Protein AF-A0A3C1VVW6-F1 (afdb_monomer)

Structure (mmCIF, N/CA/C/O backbone):
data_AF-A0A3C1VVW6-F1
#
_entry.id   AF-A0A3C1VVW6-F1
#
loop_
_atom_site.group_PDB
_atom_site.id
_atom_site.type_symbol
_atom_site.label_atom_id
_atom_site.label_alt_id
_atom_site.label_comp_id
_atom_site.label_asym_id
_atom_site.label_entity_id
_atom_site.label_seq_id
_atom_site.pdbx_PDB_ins_code
_atom_site.Cartn_x
_atom_site.Cartn_y
_atom_site.Cartn_z
_atom_site.occupancy
_atom_site.B_iso_or_equiv
_atom_site.auth_seq_id
_atom_site.auth_comp_id
_atom_site.auth_asym_id
_atom_site.auth_atom_id
_atom_site.pdbx_PDB_model_num
ATOM 1 N N . MET A 1 1 ? -21.235 -37.713 -28.576 1.00 38.50 1 MET A N 1
ATOM 2 C CA . MET A 1 1 ? -22.452 -37.679 -27.742 1.00 38.50 1 MET A CA 1
ATOM 3 C C . MET A 1 1 ? -22.623 -36.222 -27.345 1.00 38.50 1 MET A C 1
ATOM 5 O O . MET A 1 1 ? -21.984 -35.770 -26.406 1.00 38.50 1 MET A O 1
ATOM 9 N N . GLU A 1 2 ? -23.293 -35.451 -28.202 1.00 43.53 2 GLU A N 1
ATOM 10 C CA . GLU A 1 2 ? -23.492 -34.012 -28.007 1.00 43.53 2 GLU A CA 1
ATOM 11 C C . GLU A 1 2 ? -24.399 -33.801 -26.795 1.00 43.53 2 GLU A C 1
ATOM 13 O O . GLU A 1 2 ? -25.504 -34.336 -26.730 1.00 43.53 2 GLU A O 1
ATOM 18 N N . SER A 1 3 ? -23.883 -33.067 -25.811 1.00 44.41 3 SER A N 1
ATOM 19 C CA . SER A 1 3 ? -24.642 -32.577 -24.667 1.00 44.41 3 SER A CA 1
ATOM 20 C C . SER A 1 3 ? -25.833 -31.781 -25.190 1.00 44.41 3 SER A C 1
ATOM 22 O O . SER A 1 3 ? -25.641 -30.714 -25.770 1.00 44.41 3 SER A O 1
ATOM 24 N N . SER A 1 4 ? -27.049 -32.279 -24.972 1.00 46.34 4 SER A N 1
ATOM 25 C CA . SER A 1 4 ? -28.279 -31.516 -25.165 1.00 46.34 4 SER A CA 1
ATOM 26 C C . SER A 1 4 ? -28.136 -30.169 -24.458 1.00 46.34 4 SER A C 1
ATOM 28 O O . SER A 1 4 ? -27.981 -30.131 -23.237 1.00 46.34 4 SER A O 1
ATOM 30 N N . SER A 1 5 ? -28.138 -29.071 -25.213 1.00 58.25 5 SER A N 1
ATOM 31 C CA . SER A 1 5 ? -28.232 -27.729 -24.649 1.00 58.25 5 SER A CA 1
ATOM 32 C C . SER A 1 5 ? -29.599 -27.618 -23.985 1.00 58.25 5 SER A C 1
ATOM 34 O O . SER A 1 5 ? -30.614 -27.464 -24.663 1.00 58.25 5 SER A O 1
ATOM 36 N N . GLU A 1 6 ? -29.628 -27.800 -22.669 1.00 68.44 6 GLU A N 1
ATOM 37 C CA . GLU A 1 6 ? -30.819 -27.620 -21.853 1.00 68.44 6 GLU A CA 1
ATOM 38 C C . GLU A 1 6 ? -31.367 -26.216 -22.144 1.00 68.44 6 GLU A C 1
ATOM 40 O O . GLU A 1 6 ? -30.680 -25.218 -21.920 1.00 68.44 6 GLU A O 1
ATOM 45 N N . VAL A 1 7 ? -32.552 -26.136 -22.757 1.00 60.28 7 VAL A N 1
ATOM 46 C CA . VAL A 1 7 ? -33.190 -24.856 -23.080 1.00 60.28 7 VAL A CA 1
ATOM 47 C C . VAL A 1 7 ? -33.688 -24.275 -21.765 1.00 60.28 7 VAL A C 1
ATOM 49 O O . VAL A 1 7 ? -34.751 -24.638 -21.262 1.00 60.28 7 VAL A O 1
ATOM 52 N N . LEU A 1 8 ? -32.866 -23.421 -21.166 1.00 71.94 8 LEU A N 1
ATOM 53 C CA . LEU A 1 8 ? -33.180 -22.729 -19.927 1.00 71.94 8 LEU A CA 1
ATOM 54 C C . LEU A 1 8 ? -34.126 -21.563 -20.241 1.00 71.94 8 LEU A C 1
ATOM 56 O O . LEU A 1 8 ? -33.966 -20.859 -21.234 1.00 71.94 8 LEU A O 1
ATOM 60 N N . GLY A 1 9 ? -35.141 -21.358 -19.399 1.00 79.75 9 GLY A N 1
ATOM 61 C CA . GLY A 1 9 ? -36.006 -20.183 -19.516 1.00 79.75 9 GLY A CA 1
ATOM 62 C C . GLY A 1 9 ? -35.223 -18.886 -19.254 1.00 79.75 9 GLY A C 1
ATOM 63 O O . GLY A 1 9 ? -34.203 -18.922 -18.560 1.00 79.75 9 GLY A O 1
ATOM 64 N N . PRO A 1 10 ? -35.715 -17.721 -19.715 1.00 75.19 10 PRO A N 1
ATOM 65 C CA . PRO A 1 10 ? -34.993 -16.446 -19.617 1.00 75.19 10 PRO A CA 1
ATOM 66 C C . PRO A 1 10 ? -34.626 -16.067 -18.172 1.00 75.19 10 PRO A C 1
ATOM 68 O O . PRO A 1 10 ? -33.569 -15.498 -17.921 1.00 75.19 10 PRO A O 1
ATOM 71 N N . PHE A 1 11 ? -35.449 -16.444 -17.189 1.00 72.81 11 PHE A N 1
ATOM 72 C CA . PHE A 1 11 ? -35.119 -16.264 -15.772 1.00 72.81 11 PHE A CA 1
ATOM 73 C C . PHE A 1 11 ? -33.935 -17.125 -15.324 1.00 72.81 11 PHE A C 1
ATOM 75 O O . PHE A 1 11 ? -33.067 -16.650 -14.595 1.00 72.81 11 PHE A O 1
ATOM 82 N N . THR A 1 12 ? -33.876 -18.380 -15.764 1.00 81.06 12 THR A N 1
ATOM 83 C CA . THR A 1 12 ? -32.795 -19.301 -15.407 1.00 81.06 12 THR A CA 1
ATOM 84 C C . THR A 1 12 ? -31.482 -18.900 -16.076 1.00 81.06 12 THR A C 1
ATOM 86 O O . THR A 1 12 ? -30.432 -18.998 -15.445 1.00 81.06 12 THR A O 1
ATOM 89 N N . GLU A 1 13 ? -31.528 -18.366 -17.300 1.00 78.44 13 GLU A N 1
ATOM 90 C CA . GLU A 1 13 ? -30.362 -17.757 -17.951 1.00 78.44 13 GLU A CA 1
ATOM 91 C C . GLU A 1 13 ? -29.855 -16.529 -17.193 1.00 78.44 13 GLU A C 1
ATOM 93 O O . GLU A 1 13 ? -28.656 -16.433 -16.940 1.00 78.44 13 GLU A O 1
ATOM 98 N N . ILE A 1 14 ? -30.746 -15.632 -16.754 1.00 80.25 14 ILE A N 1
ATOM 99 C CA . ILE A 1 14 ? -30.364 -14.460 -15.950 1.00 80.25 14 ILE A CA 1
ATOM 100 C C . ILE A 1 14 ? -29.730 -14.891 -14.624 1.00 80.25 14 ILE A C 1
ATOM 102 O O . ILE A 1 14 ? -28.690 -14.350 -14.249 1.00 80.25 14 ILE A O 1
ATOM 106 N N . VAL A 1 15 ? -30.305 -15.872 -13.921 1.00 84.75 15 VAL A N 1
ATOM 107 C CA . VAL A 1 15 ? -29.730 -16.391 -12.667 1.00 84.75 15 VAL A CA 1
ATOM 108 C C . VAL A 1 15 ? -28.368 -17.028 -12.920 1.00 84.75 15 VAL A C 1
ATOM 110 O O . VAL A 1 15 ? -27.434 -16.771 -12.165 1.00 84.75 15 VAL A O 1
ATOM 113 N N . ARG A 1 16 ? -28.219 -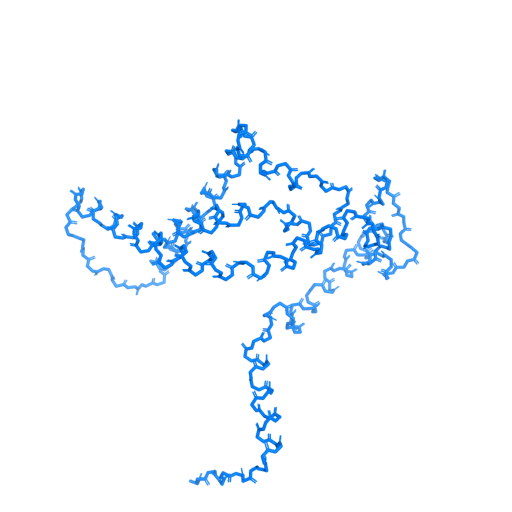17.809 -13.994 1.00 82.06 16 ARG A N 1
ATOM 114 C CA . ARG A 1 16 ? -26.947 -18.449 -14.343 1.00 82.06 16 ARG A CA 1
ATOM 115 C C . ARG A 1 16 ? -25.880 -17.425 -14.712 1.00 82.06 16 ARG A C 1
ATOM 117 O O . ARG A 1 16 ? -24.779 -17.509 -14.188 1.00 82.06 16 ARG A O 1
ATOM 124 N N . LEU A 1 17 ? -26.212 -16.440 -15.544 1.00 83.88 17 LEU A N 1
ATOM 125 C CA . LEU A 1 17 ? -25.317 -15.341 -15.901 1.00 83.88 17 LEU A CA 1
ATOM 126 C C . LEU A 1 17 ? -24.917 -14.537 -14.661 1.00 83.88 17 LEU A C 1
ATOM 128 O O . LEU A 1 17 ? -23.738 -14.261 -14.467 1.00 83.88 17 LEU A O 1
ATOM 132 N N . SER A 1 18 ? -25.880 -14.219 -13.794 1.00 79.06 18 SER A N 1
ATOM 133 C CA . SER A 1 18 ? -25.620 -13.524 -12.529 1.00 79.06 18 SER A CA 1
ATOM 134 C C . SER A 1 18 ? -24.692 -14.339 -11.632 1.00 79.06 18 SER A C 1
ATOM 136 O O . SER A 1 18 ? -23.770 -13.783 -11.047 1.00 79.06 18 SER A O 1
ATOM 138 N N . TRP A 1 19 ? -24.898 -15.657 -11.556 1.00 82.44 19 TRP A N 1
ATOM 139 C CA . TRP A 1 19 ? -24.049 -16.562 -10.788 1.00 82.44 19 TRP A CA 1
ATOM 140 C C . TRP A 1 19 ? -22.642 -16.673 -11.372 1.00 82.44 19 TRP A C 1
ATOM 142 O O . TRP A 1 19 ? -21.686 -16.632 -10.611 1.00 82.44 19 TRP A O 1
ATOM 152 N N . THR A 1 20 ? -22.492 -16.768 -12.696 1.00 81.88 20 THR A N 1
ATOM 153 C CA . THR A 1 20 ? -21.184 -16.805 -13.366 1.00 81.88 20 THR A CA 1
ATOM 154 C C . THR A 1 20 ? -20.429 -15.497 -13.164 1.00 81.88 20 THR A C 1
ATOM 156 O O . THR A 1 20 ? -19.296 -15.524 -12.700 1.00 81.88 20 THR A O 1
ATOM 159 N N . ILE A 1 21 ? -21.073 -14.350 -13.401 1.00 79.12 21 ILE A N 1
ATOM 160 C CA . ILE A 1 21 ? -20.471 -13.033 -13.155 1.00 79.12 21 ILE A CA 1
ATOM 161 C C . ILE A 1 21 ? -20.080 -12.901 -11.685 1.00 79.12 21 ILE A C 1
ATOM 163 O O . ILE A 1 21 ? -18.971 -12.466 -11.390 1.00 79.12 21 ILE A O 1
ATOM 167 N N . LEU A 1 22 ? -20.960 -13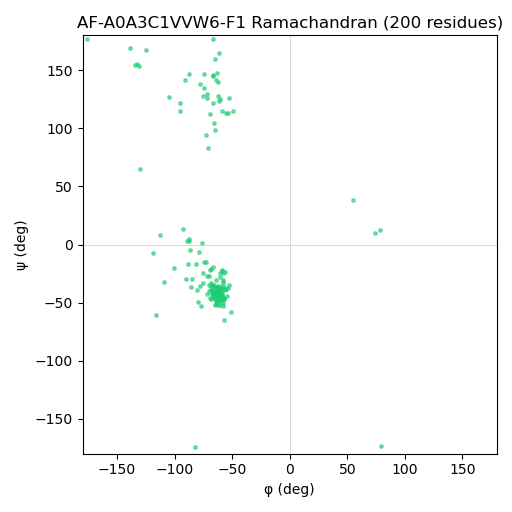.286 -10.759 1.00 76.31 22 LEU A N 1
ATOM 168 C CA . LEU A 1 22 ? -20.645 -13.244 -9.338 1.00 76.31 22 LEU A CA 1
ATOM 169 C C . LEU A 1 22 ? -19.451 -14.149 -9.028 1.00 76.31 22 LEU A C 1
ATOM 171 O O . LEU A 1 22 ? -18.491 -13.665 -8.450 1.00 76.31 22 LEU A O 1
ATOM 175 N N . ALA A 1 23 ? -19.478 -15.416 -9.445 1.00 75.94 23 ALA A N 1
ATOM 176 C CA . ALA A 1 23 ? -18.431 -16.401 -9.180 1.00 75.94 23 ALA A CA 1
ATOM 177 C C . ALA A 1 23 ? -17.064 -15.977 -9.735 1.00 75.94 23 ALA A C 1
ATOM 179 O O . ALA A 1 23 ? -16.068 -16.072 -9.018 1.00 75.94 23 ALA A O 1
ATOM 180 N N . ASP A 1 24 ? -17.027 -15.442 -10.955 1.00 78.56 24 ASP A N 1
ATOM 181 C CA . ASP A 1 24 ? -15.806 -14.949 -11.602 1.00 78.56 24 ASP A CA 1
ATOM 182 C C . ASP A 1 24 ? -15.253 -13.686 -10.922 1.00 78.56 24 ASP A C 1
ATOM 184 O O . ASP A 1 24 ? -14.067 -13.379 -11.043 1.00 78.56 24 ASP A O 1
ATOM 188 N N . ASN A 1 25 ? -16.097 -12.965 -10.176 1.00 72.94 25 ASN A N 1
ATOM 189 C CA . ASN A 1 25 ? -15.746 -11.728 -9.482 1.00 72.94 25 ASN A CA 1
ATOM 190 C C . ASN A 1 25 ? -15.770 -11.854 -7.949 1.00 72.94 25 ASN A C 1
ATOM 192 O O . ASN A 1 25 ? -15.613 -10.840 -7.263 1.00 72.94 25 ASN A O 1
ATOM 196 N N . ILE A 1 26 ? -15.935 -13.061 -7.383 1.00 69.88 26 ILE A N 1
ATOM 197 C CA . ILE A 1 26 ? -15.810 -13.256 -5.934 1.00 69.88 26 ILE A CA 1
ATOM 198 C C . ILE A 1 26 ? -14.375 -12.880 -5.541 1.00 69.88 26 ILE A C 1
ATOM 200 O O . ILE A 1 26 ? -13.417 -13.461 -6.067 1.00 69.88 26 ILE A O 1
ATOM 204 N N . PRO A 1 27 ? -14.199 -11.932 -4.601 1.00 66.00 27 PRO A N 1
ATOM 205 C CA . PRO A 1 27 ? -12.886 -11.582 -4.091 1.00 66.00 27 PRO A CA 1
ATOM 206 C C . PRO A 1 27 ? -12.156 -12.837 -3.610 1.00 66.00 27 PRO A C 1
ATOM 208 O O . PRO A 1 27 ? -12.681 -13.636 -2.831 1.00 66.00 27 PRO A O 1
ATOM 211 N N . THR A 1 28 ? -10.942 -13.050 -4.119 1.00 68.19 28 THR A N 1
ATOM 212 C CA . THR A 1 28 ? -10.215 -14.309 -3.905 1.00 68.19 28 THR A CA 1
ATOM 213 C C . THR A 1 28 ? -9.968 -14.634 -2.428 1.00 68.19 28 THR A C 1
ATOM 215 O O . THR A 1 28 ? -9.715 -15.787 -2.089 1.00 68.19 28 THR A O 1
ATOM 218 N N . ASP A 1 29 ? -9.977 -13.620 -1.572 1.00 65.81 29 ASP A N 1
ATOM 219 C CA . ASP A 1 29 ? -9.845 -13.605 -0.116 1.00 65.81 29 ASP A CA 1
ATOM 220 C C . ASP A 1 29 ? -11.017 -14.258 0.634 1.00 65.81 29 ASP A C 1
ATOM 222 O O . ASP A 1 29 ? -10.815 -14.710 1.756 1.00 65.81 29 ASP A O 1
ATOM 226 N N . LEU A 1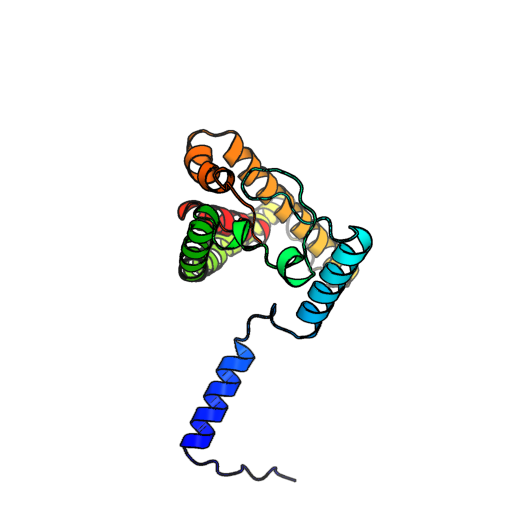 30 ? -12.188 -14.420 0.009 1.00 72.88 30 LEU A N 1
ATOM 227 C CA . LEU A 1 30 ? -13.372 -15.045 0.621 1.00 72.88 30 LEU A CA 1
ATOM 228 C C . LEU A 1 30 ? -13.495 -16.555 0.358 1.00 72.88 30 LEU A C 1
ATOM 230 O O . LEU A 1 30 ? -14.547 -17.152 0.588 1.00 72.88 30 LEU A O 1
ATOM 234 N N . ARG A 1 31 ? -12.434 -17.199 -0.134 1.00 81.94 31 ARG A N 1
ATOM 235 C CA . ARG A 1 31 ? -12.425 -18.651 -0.335 1.00 81.94 31 ARG A CA 1
ATOM 236 C C . ARG A 1 31 ? -12.302 -19.401 0.997 1.00 81.94 31 ARG A C 1
ATOM 238 O O . ARG A 1 31 ? -11.627 -18.949 1.923 1.00 81.94 31 ARG A O 1
ATOM 245 N N . TRP A 1 32 ? -12.932 -20.575 1.071 1.00 85.00 32 TRP A N 1
ATOM 246 C CA . TRP A 1 32 ? -12.982 -21.403 2.281 1.00 85.00 32 TRP A CA 1
ATOM 247 C C . TRP A 1 32 ? -11.606 -21.763 2.840 1.00 85.00 32 TRP A C 1
ATOM 249 O O . TRP A 1 32 ? -11.426 -21.737 4.050 1.00 85.00 32 TRP A O 1
ATOM 259 N N . ASP A 1 33 ? -10.626 -22.053 1.987 1.00 86.50 33 ASP A N 1
ATOM 260 C CA . ASP A 1 33 ? -9.250 -22.349 2.395 1.00 86.50 33 ASP A CA 1
ATOM 261 C C . ASP A 1 33 ? -8.637 -21.200 3.208 1.00 86.50 33 ASP A C 1
ATOM 263 O O . ASP A 1 33 ? -8.086 -21.423 4.286 1.00 86.50 33 ASP A O 1
ATOM 267 N N . ARG A 1 34 ? -8.800 -19.956 2.748 1.00 87.75 34 ARG A N 1
ATOM 268 C CA . ARG A 1 34 ? -8.273 -18.767 3.433 1.00 87.75 34 ARG A CA 1
ATOM 269 C C . ARG A 1 34 ? -9.015 -18.499 4.731 1.00 87.75 34 ARG A C 1
ATOM 271 O O . ARG A 1 34 ? -8.374 -18.309 5.759 1.00 87.75 34 ARG A O 1
ATOM 278 N N . LEU A 1 35 ? -10.347 -18.559 4.702 1.00 88.44 35 LEU A N 1
ATOM 279 C CA . LEU A 1 35 ? -11.181 -18.366 5.891 1.00 88.44 35 LEU A CA 1
ATOM 280 C C . LEU A 1 35 ? -10.856 -19.390 6.985 1.00 88.44 35 LEU A C 1
ATOM 282 O O . LEU A 1 35 ? -10.726 -19.021 8.150 1.00 88.44 35 LEU A O 1
ATOM 286 N N . LEU A 1 36 ? -10.675 -20.661 6.614 1.00 92.06 36 LEU A N 1
ATOM 287 C CA . LEU A 1 36 ? -10.327 -21.728 7.549 1.00 92.06 36 LEU A CA 1
ATOM 288 C C . LEU A 1 36 ? -8.924 -21.541 8.131 1.00 92.06 36 LEU A C 1
ATOM 290 O O . LEU A 1 36 ? -8.754 -21.713 9.335 1.00 92.06 36 LEU A O 1
ATOM 294 N N . ILE A 1 37 ? -7.936 -21.141 7.322 1.00 92.44 37 ILE A N 1
ATOM 295 C CA . ILE A 1 37 ? -6.580 -20.849 7.814 1.00 92.44 37 ILE A CA 1
ATOM 296 C C . ILE A 1 37 ? -6.600 -19.648 8.765 1.00 92.44 37 ILE A C 1
ATOM 298 O O . ILE A 1 37 ? -6.026 -19.721 9.850 1.00 92.44 37 ILE A O 1
ATOM 302 N N . THR A 1 38 ? -7.280 -18.556 8.410 1.00 90.50 38 THR A N 1
ATOM 303 C CA . THR A 1 38 ? -7.371 -17.368 9.271 1.00 90.50 38 THR A CA 1
ATOM 304 C C . THR A 1 38 ? -8.100 -17.677 10.576 1.00 90.50 38 THR A C 1
ATOM 306 O O . THR A 1 38 ? -7.623 -17.285 11.640 1.00 90.50 38 THR A O 1
ATOM 309 N N . LEU A 1 39 ? -9.205 -18.428 10.525 1.00 92.12 39 LEU A N 1
ATOM 310 C CA . LEU A 1 39 ? -9.922 -18.865 11.722 1.00 92.12 39 LEU A CA 1
ATOM 311 C C . LEU A 1 39 ? -9.053 -19.781 12.587 1.00 92.12 39 LEU A C 1
ATOM 313 O O . LEU A 1 39 ? -8.989 -19.588 13.797 1.00 92.12 39 LEU A O 1
ATOM 317 N N . PHE A 1 40 ? -8.348 -20.740 11.983 1.00 95.25 40 PHE A N 1
ATOM 318 C CA . PHE A 1 40 ? -7.423 -21.619 12.696 1.00 95.25 40 PHE A CA 1
ATOM 319 C C . PHE A 1 40 ? -6.329 -20.822 13.414 1.00 95.25 40 PHE A C 1
ATOM 321 O O . PHE A 1 40 ? -6.104 -21.034 14.604 1.00 95.25 40 PHE A O 1
ATOM 328 N N . LEU A 1 41 ? -5.688 -19.871 12.728 1.00 94.44 41 LEU A N 1
ATOM 329 C CA . LEU A 1 41 ? -4.674 -19.001 13.326 1.00 94.44 41 LEU A CA 1
ATOM 330 C C . LEU A 1 41 ? -5.256 -18.170 14.472 1.00 94.44 41 LEU A C 1
ATOM 332 O O . LEU A 1 41 ? -4.631 -18.055 15.523 1.00 94.44 41 LEU A O 1
ATOM 336 N N . ALA A 1 42 ? -6.460 -17.628 14.302 1.00 92.81 42 ALA A N 1
ATOM 337 C CA . ALA A 1 42 ? -7.107 -16.823 15.326 1.00 92.81 42 ALA A CA 1
ATOM 338 C C . ALA A 1 42 ? -7.493 -17.652 16.566 1.00 92.81 42 ALA A C 1
ATOM 340 O O . ALA A 1 42 ? -7.274 -17.212 17.694 1.00 92.81 42 ALA A O 1
ATOM 341 N N . LEU A 1 43 ? -7.983 -18.881 16.373 1.00 95.38 43 LEU A N 1
ATOM 342 C CA . LEU A 1 43 ? -8.246 -19.840 17.450 1.00 95.38 43 LEU A CA 1
ATOM 343 C C . LEU A 1 43 ? -6.954 -20.261 18.161 1.00 95.38 43 LEU A C 1
ATOM 345 O O . LEU A 1 43 ? -6.912 -20.296 19.390 1.00 95.38 43 LEU A O 1
ATOM 349 N N . ALA A 1 44 ? -5.889 -20.545 17.407 1.00 95.62 44 ALA A N 1
ATOM 350 C CA . ALA A 1 44 ? -4.585 -20.873 17.970 1.00 95.62 44 ALA A CA 1
ATOM 351 C C . ALA A 1 44 ? -4.050 -19.713 18.819 1.00 95.62 44 ALA A C 1
ATOM 353 O O . ALA A 1 44 ? -3.618 -19.931 19.948 1.00 95.62 44 ALA A O 1
ATOM 354 N N . LEU A 1 45 ? -4.146 -18.475 18.324 1.00 94.38 45 LEU A N 1
ATOM 355 C CA . LEU A 1 45 ? -3.767 -17.279 19.073 1.00 94.38 45 LEU A CA 1
ATOM 356 C C . LEU A 1 45 ? -4.608 -17.102 20.337 1.00 94.38 45 LEU A C 1
ATOM 358 O O . LEU A 1 45 ? -4.029 -16.829 21.380 1.00 94.38 45 LEU A O 1
ATOM 362 N N . TYR A 1 46 ? -5.924 -17.315 20.278 1.00 95.00 46 TYR A N 1
ATOM 363 C CA . TYR A 1 46 ? -6.802 -17.246 21.450 1.00 95.00 46 TYR A CA 1
ATOM 364 C C . TYR A 1 46 ? -6.382 -18.238 22.545 1.00 95.00 46 TYR A C 1
ATOM 366 O O . TYR A 1 46 ? -6.274 -17.877 23.719 1.00 95.00 46 TYR A O 1
ATOM 374 N N . VAL A 1 47 ? -6.090 -19.486 22.166 1.00 95.19 47 VAL A N 1
ATOM 375 C CA . VAL A 1 47 ? -5.643 -20.526 23.107 1.00 95.19 47 VAL A CA 1
ATOM 376 C C . VAL A 1 47 ? -4.249 -20.208 23.657 1.00 95.19 47 VAL A C 1
ATOM 378 O O . VAL A 1 47 ? -4.041 -20.257 24.871 1.00 95.19 47 VAL A O 1
ATOM 381 N N . LEU A 1 48 ? -3.298 -19.843 22.792 1.00 95.56 48 LEU A N 1
ATOM 382 C CA . LEU A 1 48 ? -1.915 -19.538 23.177 1.00 95.56 48 LEU A CA 1
ATOM 383 C C . LEU A 1 48 ? -1.814 -18.270 24.034 1.00 95.56 48 LEU A C 1
ATOM 385 O O . LEU A 1 48 ? -1.013 -18.224 24.968 1.00 95.56 48 LEU A O 1
ATOM 389 N N . SER A 1 49 ? -2.645 -17.261 23.765 1.00 92.56 49 SER A N 1
ATOM 390 C CA . SER A 1 49 ? -2.724 -16.036 24.564 1.00 92.56 49 SER A CA 1
ATOM 391 C C . SER A 1 49 ? -3.536 -16.213 25.847 1.00 92.56 49 SER A C 1
ATOM 393 O O . SER A 1 49 ? -3.562 -15.303 26.678 1.00 92.56 49 SER A O 1
ATOM 395 N N . ARG A 1 50 ? -4.183 -17.374 26.036 1.00 92.06 50 ARG A N 1
ATOM 396 C CA . ARG A 1 50 ? -5.132 -17.651 27.126 1.00 92.06 50 ARG A CA 1
ATOM 397 C C . ARG A 1 50 ? -6.267 -16.623 27.176 1.00 92.06 50 ARG A C 1
ATOM 399 O O . ARG A 1 50 ? -6.663 -16.188 28.254 1.00 92.06 50 ARG A O 1
ATOM 406 N N . GLY A 1 51 ? -6.747 -16.187 26.014 1.00 88.31 51 GLY A N 1
ATOM 407 C CA . GLY A 1 51 ? -7.789 -15.168 25.882 1.00 88.31 51 GLY A CA 1
ATOM 408 C C . GLY A 1 51 ? -7.333 -13.735 26.174 1.00 88.31 51 GLY A C 1
ATOM 409 O O . GLY A 1 51 ? -8.171 -12.837 26.239 1.00 88.31 51 GLY A O 1
ATOM 410 N N . ARG A 1 52 ? -6.028 -13.476 26.327 1.00 91.06 52 ARG A N 1
ATOM 411 C CA . ARG A 1 52 ? -5.506 -12.102 26.368 1.00 91.06 52 ARG A CA 1
ATOM 412 C C . ARG A 1 52 ? -5.640 -11.486 24.984 1.00 91.06 52 ARG A C 1
ATOM 414 O O . ARG A 1 52 ? -4.990 -11.955 24.048 1.00 91.06 52 ARG A O 1
ATOM 421 N N . GLY A 1 53 ? -6.517 -10.495 24.870 1.00 85.69 53 GLY A N 1
ATOM 422 C CA . GLY A 1 53 ? -6.843 -9.826 23.616 1.00 85.69 53 GLY A CA 1
ATOM 423 C C . GLY A 1 53 ? -5.838 -8.744 23.236 1.00 85.69 53 GLY A C 1
ATOM 424 O O . GLY A 1 53 ? -4.806 -8.553 23.888 1.00 85.69 53 GLY A O 1
ATOM 425 N N . ALA A 1 54 ? -6.162 -8.023 22.1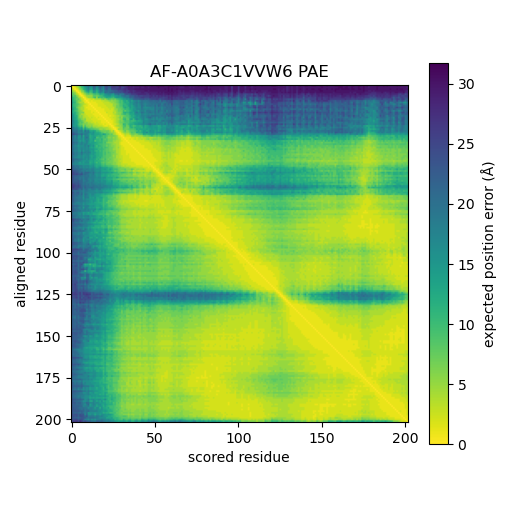63 1.00 83.38 54 ALA A N 1
ATOM 426 C CA . ALA A 1 54 ? -5.492 -6.773 21.835 1.00 83.38 54 ALA A CA 1
ATOM 427 C C . ALA A 1 54 ? -5.702 -5.731 22.951 1.00 83.38 54 ALA A C 1
ATOM 429 O O . ALA A 1 54 ? -6.553 -5.892 23.826 1.00 83.38 54 ALA A O 1
ATOM 430 N N . LYS A 1 55 ? -4.899 -4.664 22.926 1.00 88.56 55 LYS A N 1
ATOM 431 C CA . LYS A 1 55 ? -5.147 -3.505 23.787 1.00 88.56 55 LYS A CA 1
ATOM 432 C C . LYS A 1 55 ? -6.479 -2.863 23.402 1.00 88.56 55 LYS A C 1
ATOM 434 O O . LYS A 1 55 ? -6.772 -2.793 22.211 1.00 88.56 55 LYS A O 1
ATOM 439 N N . ASP A 1 56 ? -7.223 -2.399 24.397 1.00 86.69 56 ASP A N 1
ATOM 440 C CA . ASP A 1 56 ? -8.457 -1.640 24.195 1.00 86.69 56 ASP A CA 1
ATOM 441 C C . ASP A 1 56 ? -8.185 -0.269 23.547 1.00 86.69 56 ASP A C 1
ATOM 443 O O . ASP A 1 56 ? -7.033 0.121 23.309 1.00 86.69 56 ASP A O 1
ATOM 447 N N . ALA A 1 57 ? -9.254 0.476 23.264 1.00 86.50 57 ALA A N 1
ATOM 448 C CA . ALA A 1 57 ? -9.161 1.829 22.710 1.00 86.50 57 ALA A CA 1
ATOM 449 C C . ALA A 1 57 ? -8.345 2.814 23.581 1.00 86.50 57 ALA A C 1
ATOM 451 O O . ALA A 1 57 ? -7.771 3.762 23.048 1.00 86.50 57 ALA A O 1
ATOM 452 N N . ASP A 1 58 ? -8.230 2.568 24.891 1.00 86.94 58 ASP A N 1
ATOM 453 C CA . ASP A 1 58 ? -7.426 3.364 25.830 1.00 86.94 58 ASP A CA 1
ATOM 454 C C . ASP A 1 58 ? -5.965 2.868 25.935 1.00 86.94 58 ASP A C 1
ATOM 456 O O . ASP A 1 58 ? -5.165 3.385 26.725 1.00 86.94 58 ASP A O 1
ATOM 460 N N . GLY A 1 59 ? -5.587 1.850 25.156 1.00 85.56 59 GLY A N 1
ATOM 461 C CA . GLY A 1 59 ? -4.248 1.268 25.127 1.00 85.56 59 GLY A CA 1
ATOM 462 C C . GLY A 1 59 ? -3.939 0.311 26.284 1.00 85.56 59 GLY A C 1
ATOM 463 O O . GLY A 1 59 ? -2.772 -0.063 26.475 1.00 85.56 59 GLY A O 1
ATOM 464 N N . ARG A 1 60 ? -4.942 -0.106 27.059 1.00 86.56 60 ARG A N 1
ATOM 465 C CA . ARG A 1 60 ? -4.797 -1.019 28.199 1.00 86.56 60 ARG A CA 1
ATOM 466 C C . ARG A 1 60 ? -4.967 -2.461 27.739 1.00 86.56 60 ARG A C 1
ATOM 468 O O . ARG A 1 60 ? -5.773 -2.777 26.874 1.00 86.56 60 ARG A O 1
ATOM 475 N N . GLY A 1 61 ? -4.169 -3.360 28.309 1.00 85.88 61 GLY A N 1
ATOM 476 C CA . GLY A 1 61 ? -4.344 -4.792 28.069 1.00 85.88 61 GLY A CA 1
ATOM 477 C C . GLY A 1 61 ? -5.567 -5.312 28.822 1.00 85.88 61 GLY A C 1
ATOM 478 O O . GLY A 1 61 ? -5.714 -5.020 30.008 1.00 85.88 61 GLY A O 1
ATOM 479 N N . HIS A 1 62 ? -6.396 -6.112 28.155 1.00 84.12 62 HIS A N 1
ATOM 480 C CA . HIS A 1 62 ? -7.587 -6.711 28.748 1.00 84.12 62 HIS A CA 1
ATOM 481 C C . HIS A 1 62 ? -7.685 -8.217 28.442 1.00 84.12 62 HIS A C 1
ATOM 483 O O . HIS A 1 62 ? -7.092 -8.741 27.492 1.00 84.12 62 HIS A O 1
ATOM 489 N N . GLN A 1 63 ? -8.398 -8.925 29.312 1.00 89.00 63 GLN A N 1
ATOM 490 C CA . GLN A 1 63 ? -8.708 -10.342 29.191 1.00 89.00 63 GLN A CA 1
ATOM 491 C C . GLN A 1 63 ? -10.087 -10.460 28.550 1.00 89.00 63 GLN A C 1
ATOM 493 O O . GLN A 1 63 ? -11.050 -10.078 29.189 1.00 89.00 63 GLN A O 1
ATOM 498 N N . SER A 1 64 ? -10.180 -11.014 27.343 1.00 89.00 64 SER A N 1
ATOM 499 C CA . SER A 1 64 ? -11.484 -11.197 26.693 1.00 89.00 64 SER A CA 1
ATOM 500 C C . SER A 1 64 ? -12.390 -12.144 27.490 1.00 89.00 64 SER A C 1
ATOM 502 O O . SER A 1 64 ? -11.930 -13.192 27.963 1.00 89.00 64 SER A O 1
ATOM 504 N N . ASP A 1 65 ? -13.679 -11.814 27.569 1.00 88.25 65 ASP A N 1
ATOM 505 C CA . ASP A 1 65 ? -14.731 -12.627 28.188 1.00 88.25 65 ASP A CA 1
ATOM 506 C C . ASP A 1 65 ? -15.085 -13.855 27.326 1.00 88.25 65 ASP A C 1
ATOM 508 O O . ASP A 1 65 ? -15.702 -14.814 27.794 1.00 88.25 65 ASP A O 1
ATOM 512 N N . GLY A 1 66 ? -14.669 -13.870 26.054 1.00 92.81 66 GLY A N 1
ATOM 513 C CA . GLY A 1 66 ? -14.851 -15.005 25.155 1.00 92.81 66 GLY A CA 1
ATOM 514 C C . GLY A 1 66 ? -14.210 -14.824 23.781 1.00 92.81 66 GLY A C 1
ATOM 515 O O . GLY A 1 66 ? -13.675 -13.770 23.444 1.00 92.81 66 GLY A O 1
ATOM 516 N N . LEU A 1 67 ? -14.304 -15.868 22.949 1.00 91.88 67 LEU A N 1
ATOM 517 C CA . LEU A 1 67 ? -13.736 -15.868 21.595 1.00 91.88 67 LEU A CA 1
ATOM 518 C C . LEU A 1 67 ? -14.302 -14.741 20.716 1.00 91.88 67 LEU A C 1
ATOM 520 O O . LEU A 1 67 ? -13.570 -14.138 19.941 1.00 91.88 67 LEU A O 1
ATOM 524 N N . LEU A 1 68 ? -15.600 -14.450 20.830 1.00 92.50 68 LEU A N 1
ATOM 525 C CA . LEU A 1 68 ? -16.244 -13.398 20.039 1.00 92.50 68 LEU A CA 1
ATOM 526 C C . LEU A 1 68 ? -15.657 -12.018 20.336 1.00 92.50 68 LEU A C 1
ATOM 528 O O . LEU A 1 68 ? -15.350 -11.285 19.404 1.00 92.50 68 LEU A O 1
ATOM 532 N N . GLU A 1 69 ? -15.456 -11.691 21.610 1.00 91.88 69 GLU A N 1
ATOM 533 C CA . GLU A 1 69 ? -14.820 -10.436 22.007 1.00 91.88 69 GLU A CA 1
ATOM 534 C C . GLU A 1 69 ? -13.338 -10.403 21.626 1.00 91.88 69 GLU A C 1
ATOM 536 O O . GLU A 1 69 ? -12.841 -9.372 21.192 1.00 91.88 69 GLU A O 1
ATOM 541 N N . PHE A 1 70 ? -12.639 -11.538 21.712 1.00 92.38 70 PHE A N 1
ATOM 542 C CA . PHE A 1 70 ? -11.255 -11.638 21.254 1.00 92.38 70 PHE A CA 1
ATOM 543 C C . PHE A 1 70 ? -11.106 -11.345 19.752 1.00 92.38 70 PHE A C 1
ATOM 545 O O . PHE A 1 70 ? -10.170 -10.660 19.344 1.00 92.38 70 PHE A O 1
ATOM 552 N N . LEU A 1 71 ? -12.011 -11.878 18.923 1.00 91.50 71 LEU A N 1
ATOM 553 C CA . LEU A 1 71 ? -11.971 -11.713 17.467 1.00 91.50 71 LEU A CA 1
ATOM 554 C C . LEU A 1 71 ? -12.533 -10.363 17.009 1.00 91.50 71 LEU A C 1
ATOM 556 O O . LEU A 1 71 ? -12.018 -9.765 16.063 1.00 91.50 71 LEU A O 1
ATOM 560 N N . LEU A 1 72 ? -13.608 -9.904 17.651 1.00 92.81 72 LEU A N 1
ATOM 561 C CA . LEU A 1 72 ? -14.373 -8.714 17.281 1.00 92.81 72 LEU A CA 1
ATOM 562 C C . LEU A 1 72 ? -14.590 -7.796 18.501 1.00 92.81 72 LEU A C 1
ATOM 564 O O . LEU A 1 72 ? -15.734 -7.588 18.919 1.00 92.81 72 LEU A O 1
ATOM 568 N N . PRO A 1 73 ? -13.509 -7.226 19.068 1.00 92.75 73 PRO A N 1
ATOM 569 C CA . PRO A 1 73 ? -13.585 -6.300 20.197 1.00 92.75 73 PRO A CA 1
ATOM 570 C C . PRO A 1 73 ? -14.437 -5.076 19.846 1.00 92.75 73 PRO A C 1
ATOM 572 O O . PRO A 1 73 ? -14.127 -4.297 18.937 1.00 92.75 73 PRO A O 1
ATOM 575 N N . ARG A 1 74 ? -15.574 -4.932 20.534 1.00 91.38 74 ARG A N 1
ATOM 576 C CA . ARG A 1 74 ? -16.598 -3.934 20.191 1.00 91.38 74 ARG A CA 1
ATOM 577 C C . ARG A 1 74 ? -16.090 -2.504 20.348 1.00 91.38 74 ARG A C 1
ATOM 579 O O . ARG A 1 74 ? -16.466 -1.647 19.556 1.00 91.38 74 ARG A O 1
ATOM 586 N N . ASP A 1 75 ? -15.272 -2.255 21.358 1.00 91.94 75 ASP A N 1
ATOM 587 C CA . ASP A 1 75 ? -14.633 -0.970 21.637 1.00 91.94 75 ASP A CA 1
ATOM 588 C C . ASP A 1 75 ? -13.745 -0.500 20.475 1.00 91.94 75 ASP A C 1
ATOM 590 O O . ASP A 1 75 ? -13.773 0.681 20.140 1.00 91.94 75 ASP A O 1
ATOM 594 N N . ILE A 1 76 ? -13.054 -1.421 19.793 1.00 93.69 76 ILE A N 1
ATOM 595 C CA . ILE A 1 76 ? -12.237 -1.131 18.607 1.00 93.69 76 ILE A CA 1
ATOM 596 C C . ILE A 1 76 ? -13.116 -0.946 17.364 1.00 93.69 76 ILE A C 1
ATOM 598 O O . ILE A 1 76 ? -13.014 0.070 16.675 1.00 93.69 76 ILE A O 1
ATOM 602 N N . TYR A 1 77 ? -14.000 -1.901 17.057 1.00 93.94 77 TYR A N 1
ATOM 603 C CA . TYR A 1 77 ? -14.774 -1.872 15.805 1.00 93.94 77 TYR A CA 1
ATOM 604 C C . TYR A 1 77 ? -15.870 -0.796 15.783 1.00 93.94 77 TYR A C 1
ATOM 606 O O . TYR A 1 77 ? -16.219 -0.300 14.712 1.00 93.94 77 TYR A O 1
ATOM 614 N N . ALA A 1 78 ? -16.408 -0.404 16.942 1.00 94.69 78 ALA A N 1
ATOM 615 C CA . ALA A 1 78 ? -17.353 0.707 17.050 1.00 94.69 78 ALA A CA 1
ATOM 616 C C . ALA A 1 78 ? -16.661 2.075 17.202 1.00 94.69 78 ALA A C 1
ATOM 618 O O . ALA A 1 78 ? -17.345 3.104 17.204 1.00 94.69 78 ALA A O 1
ATOM 619 N N . HIS A 1 79 ? -15.327 2.108 17.318 1.00 96.00 79 HIS A N 1
ATOM 620 C CA . HIS A 1 79 ? -14.571 3.337 17.528 1.00 96.00 79 HIS A CA 1
ATOM 621 C C . HIS A 1 79 ? -14.710 4.311 16.351 1.00 96.00 79 HIS A C 1
ATOM 623 O O . HIS A 1 79 ? -14.773 3.916 15.182 1.00 96.00 79 HIS A O 1
ATOM 629 N N . ILE A 1 80 ? -14.680 5.617 16.635 1.00 95.75 80 ILE A N 1
ATOM 630 C CA . ILE A 1 80 ? -14.766 6.643 15.587 1.00 95.75 80 ILE A CA 1
ATOM 631 C C . ILE A 1 80 ? -13.604 6.548 14.590 1.00 95.75 80 ILE A C 1
ATOM 633 O O . ILE A 1 80 ? -13.821 6.690 13.388 1.00 95.75 80 ILE A O 1
ATOM 637 N N . SER A 1 81 ? -12.401 6.207 15.062 1.00 95.81 81 SER A N 1
ATOM 638 C CA . SER A 1 81 ? -11.242 5.979 14.193 1.00 95.81 81 SER A CA 1
ATOM 639 C C . SER A 1 81 ? -11.458 4.809 13.223 1.00 95.81 81 SER A C 1
ATOM 641 O O . SER A 1 81 ? -11.093 4.938 12.059 1.00 95.81 81 SER A O 1
ATOM 643 N N . ALA A 1 82 ? -12.107 3.717 13.646 1.00 95.88 82 ALA A N 1
ATOM 644 C CA . ALA A 1 82 ? -12.403 2.582 12.765 1.00 95.88 82 ALA A CA 1
ATOM 645 C C . ALA A 1 82 ? -13.439 2.943 11.683 1.00 95.88 82 ALA A C 1
ATOM 647 O O . ALA A 1 82 ? -13.348 2.485 10.545 1.00 95.88 82 ALA A O 1
ATOM 648 N N . ARG A 1 83 ? -14.395 3.831 11.992 1.00 96.12 83 ARG A N 1
ATOM 649 C CA . ARG A 1 83 ? -15.354 4.346 10.995 1.00 96.12 83 ARG A CA 1
ATOM 650 C C . ARG A 1 83 ? -14.663 5.137 9.883 1.00 96.12 83 ARG A C 1
ATOM 652 O O . ARG A 1 83 ? -15.096 5.061 8.736 1.00 96.12 83 ARG A O 1
ATOM 659 N N . VAL A 1 84 ? -13.609 5.889 10.209 1.00 96.31 84 VAL A N 1
ATOM 660 C CA . VAL A 1 84 ? -12.797 6.604 9.210 1.00 96.31 84 VAL A CA 1
ATOM 661 C C . VAL A 1 84 ? -12.102 5.612 8.279 1.00 96.31 84 VAL A C 1
ATOM 663 O O . VAL A 1 84 ? -12.155 5.799 7.065 1.00 96.31 84 VAL A O 1
ATOM 666 N N . ASP A 1 85 ? -11.532 4.533 8.824 1.00 96.62 85 ASP A N 1
ATOM 667 C CA . ASP A 1 85 ? -10.879 3.487 8.027 1.00 96.62 85 ASP A CA 1
ATOM 668 C C . ASP A 1 85 ? -11.853 2.856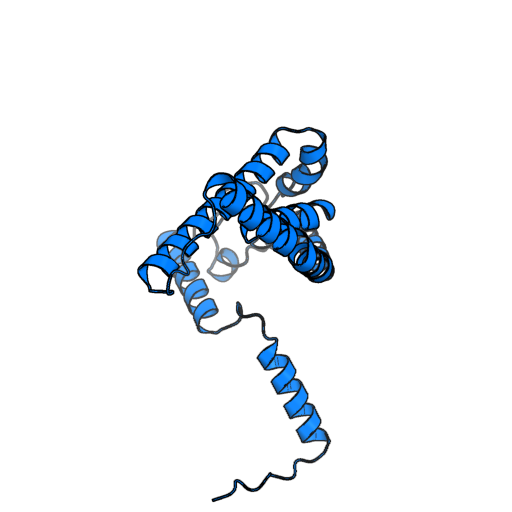 7.021 1.00 96.62 85 ASP A C 1
ATOM 670 O O . ASP A 1 85 ? -11.507 2.690 5.855 1.00 96.62 85 ASP A O 1
ATOM 674 N N . VAL A 1 86 ? -13.096 2.574 7.435 1.00 95.69 86 VAL A N 1
ATOM 675 C CA . VAL A 1 86 ? -14.139 2.037 6.542 1.00 95.69 86 VAL A CA 1
ATOM 676 C C . VAL A 1 86 ? -14.429 2.992 5.382 1.00 95.69 86 VAL A C 1
ATOM 678 O O . VAL A 1 86 ? -14.443 2.565 4.228 1.00 95.69 86 VAL A O 1
ATOM 681 N N . TRP A 1 87 ? -14.641 4.283 5.652 1.00 95.56 87 TRP A N 1
ATOM 682 C CA . TRP A 1 87 ? -14.952 5.251 4.594 1.00 95.56 87 TRP A CA 1
ATOM 683 C C . TRP A 1 87 ? -13.784 5.481 3.636 1.00 95.56 87 TRP A C 1
ATOM 685 O O . TRP A 1 87 ? -13.998 5.553 2.424 1.00 95.56 87 TRP A O 1
ATOM 695 N N . LEU A 1 88 ? -12.556 5.558 4.155 1.00 95.19 88 LEU A N 1
ATOM 696 C CA . LEU A 1 88 ? -11.359 5.670 3.322 1.00 95.19 88 LEU A CA 1
ATOM 697 C C . LEU A 1 88 ? -11.140 4.410 2.485 1.00 95.19 88 LEU A C 1
ATOM 699 O O . LEU A 1 88 ? -10.824 4.527 1.306 1.00 95.19 88 LEU A O 1
ATOM 703 N N . TRP A 1 89 ? -11.388 3.225 3.043 1.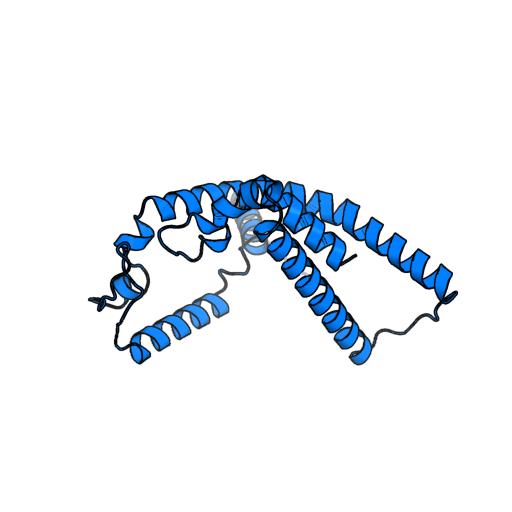00 93.88 89 TRP A N 1
ATOM 704 C CA . TRP A 1 89 ? -11.315 1.967 2.304 1.00 93.88 89 TRP A CA 1
ATOM 705 C C . TRP A 1 89 ? -12.341 1.895 1.167 1.00 93.88 89 TRP A C 1
ATOM 707 O O . TRP A 1 89 ? -11.991 1.505 0.056 1.00 93.88 89 TRP A O 1
ATOM 717 N N . VAL A 1 90 ? -13.593 2.308 1.401 1.00 93.88 90 VAL A N 1
ATOM 718 C CA . VAL A 1 90 ? -14.615 2.361 0.337 1.00 93.88 90 VAL A CA 1
ATOM 719 C C . VAL A 1 90 ? -14.177 3.317 -0.774 1.00 93.88 90 VAL A C 1
ATOM 721 O O . VAL A 1 90 ? -14.253 2.973 -1.954 1.00 93.88 90 VAL A O 1
ATOM 724 N N . LEU A 1 91 ? -13.688 4.504 -0.407 1.00 93.00 91 LEU A N 1
ATOM 725 C CA . LEU A 1 91 ? -13.200 5.491 -1.367 1.00 93.00 91 LEU A CA 1
ATOM 726 C C . LEU A 1 91 ? -12.002 4.959 -2.167 1.00 93.00 91 LEU A C 1
ATOM 728 O O . LEU A 1 91 ? -11.987 5.073 -3.393 1.00 93.00 91 LEU A O 1
ATOM 732 N N . GLU A 1 92 ? -11.028 4.344 -1.496 1.00 90.38 92 GLU A N 1
ATOM 733 C CA . GLU A 1 92 ? -9.874 3.696 -2.125 1.00 90.38 92 GLU A CA 1
ATOM 734 C C . GLU A 1 92 ? -10.324 2.614 -3.099 1.00 90.38 92 GLU A C 1
ATOM 736 O O . GLU A 1 92 ? -9.884 2.623 -4.245 1.00 90.38 92 GLU A O 1
ATOM 741 N N . ARG A 1 93 ? -11.271 1.753 -2.715 1.00 89.56 93 ARG A N 1
ATOM 742 C CA . ARG A 1 93 ? -11.749 0.668 -3.576 1.00 89.56 93 ARG A CA 1
ATOM 743 C C . ARG A 1 93 ? -12.408 1.182 -4.853 1.00 89.56 93 ARG A C 1
ATOM 745 O O . ARG A 1 93 ? -12.238 0.568 -5.905 1.00 89.56 93 ARG A O 1
ATOM 752 N N . CYS A 1 94 ? -13.119 2.305 -4.773 1.00 90.81 94 CYS A N 1
ATOM 753 C CA . CYS A 1 94 ? -13.692 2.974 -5.938 1.00 90.81 94 CYS A CA 1
ATOM 754 C C . CYS A 1 94 ? -12.615 3.612 -6.823 1.00 90.81 94 CYS A C 1
ATOM 756 O O . CYS A 1 94 ? -12.714 3.554 -8.044 1.00 90.81 94 CYS A O 1
ATOM 758 N N . LEU A 1 95 ? -11.584 4.220 -6.230 1.00 90.25 95 LEU A N 1
ATOM 759 C CA . LEU A 1 95 ? -10.567 4.977 -6.964 1.00 90.25 95 LEU A CA 1
ATOM 760 C C . LEU A 1 95 ? -9.423 4.114 -7.514 1.00 90.25 95 LEU A C 1
ATOM 762 O O . LEU A 1 95 ? -8.833 4.440 -8.545 1.00 90.25 95 LEU A O 1
ATOM 766 N N . ARG A 1 96 ? -9.104 3.005 -6.844 1.00 85.81 96 ARG A N 1
ATOM 767 C CA . ARG A 1 96 ? -7.967 2.131 -7.147 1.00 85.81 96 ARG A CA 1
ATOM 768 C C . ARG A 1 96 ? -7.945 1.646 -8.598 1.00 85.81 96 ARG A C 1
ATOM 770 O O . ARG A 1 96 ? -6.863 1.706 -9.176 1.00 85.81 96 ARG A O 1
ATOM 777 N N . PRO A 1 97 ? -9.058 1.204 -9.222 1.00 87.69 97 PRO A N 1
ATOM 778 C CA . PRO A 1 97 ? -9.037 0.776 -10.619 1.00 87.69 97 PRO A CA 1
ATOM 779 C C . PRO A 1 97 ? -8.554 1.876 -11.567 1.00 87.69 97 PRO A C 1
ATOM 781 O O . PRO A 1 97 ? -7.780 1.586 -12.471 1.00 87.69 97 PRO A O 1
ATOM 784 N N . PHE A 1 98 ? -8.930 3.137 -11.332 1.00 88.00 98 PHE A N 1
ATOM 785 C CA . PHE A 1 98 ? -8.539 4.248 -12.200 1.00 88.00 98 PHE A CA 1
ATOM 786 C C . PHE A 1 98 ? -7.031 4.480 -12.170 1.00 88.00 98 PHE A C 1
ATOM 788 O O . PHE A 1 98 ? -6.391 4.488 -13.220 1.00 88.00 98 PHE A O 1
ATOM 795 N N . TRP A 1 99 ? -6.446 4.622 -10.979 1.00 87.50 99 TRP A N 1
ATOM 796 C CA . TRP A 1 99 ? -5.009 4.872 -10.856 1.00 87.50 99 TRP A CA 1
ATOM 797 C C . TRP A 1 99 ? -4.185 3.635 -11.200 1.00 87.50 99 TRP A C 1
ATOM 799 O O . TRP A 1 99 ? -3.196 3.760 -11.912 1.00 87.50 99 TRP A O 1
ATOM 809 N N . ALA A 1 100 ? -4.594 2.444 -10.749 1.00 79.50 100 ALA A N 1
ATOM 810 C CA . ALA A 1 100 ? -3.875 1.210 -11.042 1.00 79.50 100 ALA A CA 1
ATOM 811 C C . ALA A 1 100 ? -3.860 0.931 -12.547 1.00 79.50 100 ALA A C 1
ATOM 813 O O . ALA A 1 100 ? -2.786 0.776 -13.109 1.00 79.50 100 ALA A O 1
ATOM 814 N N . VAL A 1 101 ? -5.012 0.944 -13.225 1.00 81.50 101 VAL A N 1
ATOM 815 C CA . VAL A 1 101 ? -5.053 0.697 -14.675 1.00 81.50 101 VAL A CA 1
ATOM 816 C C . VAL A 1 101 ? -4.273 1.771 -15.425 1.00 81.50 101 VAL A C 1
ATOM 818 O O . VAL A 1 101 ? -3.425 1.434 -16.243 1.00 81.50 101 VAL A O 1
ATOM 821 N N . THR A 1 102 ? -4.501 3.051 -15.121 1.00 80.69 102 THR A N 1
ATOM 822 C CA . THR A 1 102 ? -3.840 4.149 -15.844 1.00 80.69 102 THR A CA 1
ATOM 823 C C . THR A 1 102 ? -2.325 4.107 -15.669 1.00 80.69 102 THR A C 1
ATOM 825 O O . THR A 1 102 ? -1.595 4.219 -16.650 1.00 80.69 102 THR A O 1
ATOM 828 N N . LEU A 1 103 ? -1.830 3.929 -14.442 1.00 85.50 103 LEU A N 1
ATOM 829 C CA . LEU A 1 103 ? -0.395 3.991 -14.160 1.00 85.50 103 LEU A CA 1
ATOM 830 C C . LEU A 1 103 ? 0.325 2.710 -14.578 1.00 85.50 103 LEU A C 1
ATOM 832 O O . LEU A 1 103 ? 1.418 2.805 -15.122 1.00 85.50 103 LEU A O 1
ATOM 836 N N . PHE A 1 104 ? -0.288 1.530 -14.446 1.00 81.44 104 PHE A N 1
ATOM 837 C CA . PHE A 1 104 ? 0.292 0.312 -15.019 1.00 81.44 104 PHE A CA 1
ATOM 838 C C . PHE A 1 104 ? 0.291 0.333 -16.548 1.00 81.44 104 PHE A C 1
ATOM 840 O O . PHE A 1 104 ? 1.247 -0.141 -17.140 1.00 81.44 104 PHE A O 1
ATOM 847 N N . ALA A 1 105 ? -0.722 0.913 -17.198 1.00 80.81 105 ALA A N 1
ATOM 848 C CA . ALA A 1 105 ? -0.760 1.012 -18.658 1.00 80.81 105 ALA A CA 1
ATOM 849 C C . ALA A 1 105 ? 0.204 2.066 -19.232 1.00 80.81 105 ALA A C 1
ATOM 851 O O . ALA A 1 105 ? 0.453 2.064 -20.434 1.00 80.81 105 ALA A O 1
ATOM 852 N N . THR A 1 106 ? 0.725 2.975 -18.402 1.00 84.00 106 THR A N 1
ATOM 853 C CA . THR A 1 106 ? 1.592 4.078 -18.849 1.00 84.00 106 THR A CA 1
ATOM 854 C C . THR A 1 106 ? 3.000 3.983 -18.267 1.00 84.00 106 THR A C 1
ATOM 856 O O . THR A 1 106 ? 3.958 3.832 -19.019 1.00 84.00 106 THR A O 1
ATOM 859 N N . VAL A 1 107 ? 3.143 4.029 -16.941 1.00 87.44 107 VAL A N 1
ATOM 860 C CA . VAL A 1 107 ? 4.439 4.030 -16.241 1.00 87.44 107 VAL A CA 1
ATOM 861 C C . VAL A 1 107 ? 5.168 2.702 -16.413 1.00 87.44 107 VAL A C 1
ATOM 863 O O . VAL A 1 107 ? 6.371 2.722 -16.653 1.00 87.44 107 VAL A O 1
ATOM 866 N N . GLY A 1 108 ? 4.454 1.574 -16.328 1.00 86.12 108 GLY A N 1
ATOM 867 C CA . GLY A 1 108 ? 5.038 0.237 -16.488 1.00 86.12 108 GLY A CA 1
ATOM 868 C C . GLY A 1 108 ? 5.743 0.074 -17.842 1.00 86.12 108 GLY A C 1
ATOM 869 O O . GLY A 1 108 ? 6.967 0.009 -17.866 1.00 86.12 108 GLY A O 1
ATOM 870 N N . PRO A 1 109 ? 5.018 0.128 -18.978 1.00 85.44 109 PRO A N 1
ATOM 871 C CA . PRO A 1 109 ? 5.620 0.010 -20.306 1.00 85.44 109 PRO A CA 1
ATOM 872 C C . PRO A 1 109 ? 6.693 1.062 -20.599 1.00 85.44 109 PRO A C 1
ATOM 874 O O . PRO A 1 109 ? 7.670 0.772 -21.283 1.00 85.44 109 PRO A O 1
ATOM 877 N N . ALA A 1 110 ? 6.529 2.292 -20.099 1.00 84.44 110 ALA A N 1
ATOM 878 C CA . ALA A 1 110 ? 7.530 3.337 -20.293 1.00 84.44 110 ALA A CA 1
ATOM 879 C C . ALA A 1 110 ? 8.840 3.024 -19.554 1.00 84.44 110 ALA A C 1
ATOM 881 O O . ALA A 1 110 ? 9.919 3.264 -20.096 1.00 84.44 110 ALA A O 1
ATOM 882 N N . THR A 1 111 ? 8.747 2.483 -18.336 1.00 87.81 111 THR A N 1
ATOM 883 C CA . THR A 1 111 ? 9.916 2.058 -17.556 1.00 87.81 111 THR A CA 1
ATOM 884 C C . THR A 1 111 ? 10.574 0.851 -18.220 1.00 87.81 111 THR A C 1
ATOM 886 O O . THR A 1 111 ? 11.792 0.858 -18.391 1.00 87.81 111 THR A O 1
ATOM 889 N N . GLU A 1 112 ? 9.770 -0.079 -18.746 1.00 85.75 112 GLU A N 1
ATOM 890 C CA . GLU A 1 112 ? 10.260 -1.302 -19.390 1.00 85.75 112 GLU A CA 1
ATOM 891 C C . GLU A 1 112 ? 11.067 -0.952 -20.637 1.00 85.75 112 GLU A C 1
ATOM 893 O O . GLU A 1 112 ? 12.225 -1.346 -20.785 1.00 85.75 112 GLU A O 1
ATOM 898 N N . GLN A 1 113 ? 10.483 -0.130 -21.511 1.00 88.62 113 GLN A N 1
ATOM 899 C CA . GLN A 1 113 ? 11.140 0.344 -22.726 1.00 88.62 113 GLN A CA 1
ATOM 900 C C . GLN A 1 113 ? 12.409 1.134 -22.413 1.00 88.62 113 GLN A C 1
ATOM 902 O O . GLN A 1 113 ? 13.422 0.963 -23.092 1.00 88.62 113 GLN A O 1
ATOM 907 N N . PHE A 1 114 ? 12.372 1.985 -21.385 1.00 90.25 114 PHE A N 1
ATOM 908 C CA . PHE A 1 114 ? 13.544 2.731 -20.949 1.00 90.25 114 PHE A CA 1
ATOM 909 C C . PHE A 1 114 ? 14.656 1.796 -20.467 1.00 90.25 114 PHE A C 1
ATOM 911 O O . PHE A 1 114 ? 15.808 1.970 -20.864 1.00 90.25 114 PHE A O 1
ATOM 918 N N . MET A 1 115 ? 14.328 0.795 -19.649 1.00 86.69 115 MET A N 1
ATOM 919 C CA . MET A 1 115 ? 15.306 -0.136 -19.099 1.00 86.69 115 MET A CA 1
ATOM 920 C C . MET A 1 115 ? 15.908 -1.021 -20.194 1.00 86.69 115 MET A C 1
ATOM 922 O O . MET A 1 115 ? 17.127 -1.181 -20.234 1.00 86.69 115 MET A O 1
ATOM 926 N N . ILE A 1 116 ? 15.092 -1.522 -21.128 1.00 87.94 116 ILE A N 1
ATOM 927 C CA . ILE A 1 116 ? 15.565 -2.266 -22.305 1.00 87.94 116 ILE A CA 1
ATOM 928 C C . ILE A 1 116 ? 16.530 -1.401 -23.118 1.00 87.94 116 ILE A C 1
ATOM 930 O O . ILE A 1 116 ? 17.666 -1.811 -23.345 1.00 87.94 116 ILE A O 1
ATOM 934 N N . ALA A 1 117 ? 16.130 -0.179 -23.483 1.00 90.25 117 ALA A N 1
ATOM 935 C CA . ALA A 1 117 ? 16.970 0.724 -24.267 1.00 90.25 117 ALA A CA 1
ATOM 936 C C . ALA A 1 117 ? 18.275 1.094 -23.540 1.00 90.25 117 ALA A C 1
ATOM 938 O O . ALA A 1 117 ? 19.336 1.170 -24.161 1.00 90.25 117 ALA A O 1
ATOM 939 N N . ALA A 1 118 ? 18.224 1.300 -22.221 1.00 91.06 118 ALA A N 1
ATOM 940 C CA . ALA A 1 118 ? 19.403 1.578 -21.409 1.00 91.06 118 ALA A CA 1
ATOM 941 C C . ALA A 1 118 ? 20.359 0.377 -21.367 1.00 91.06 118 ALA A C 1
ATOM 943 O O . ALA A 1 118 ? 21.566 0.547 -21.530 1.00 91.06 118 ALA A O 1
ATOM 944 N N . MET A 1 119 ? 19.837 -0.837 -21.181 1.00 89.19 119 MET A N 1
ATOM 945 C CA . MET A 1 119 ? 20.646 -2.057 -21.164 1.00 89.19 119 MET A CA 1
ATOM 946 C C . MET A 1 119 ? 21.251 -2.356 -22.536 1.00 89.19 119 MET A C 1
ATOM 948 O O . MET A 1 119 ? 22.443 -2.642 -22.613 1.00 89.19 119 MET A O 1
ATOM 952 N N . GLU A 1 120 ? 20.486 -2.219 -23.618 1.00 91.12 120 GLU A N 1
ATOM 953 C CA . GLU A 1 120 ? 21.001 -2.357 -24.984 1.00 91.12 120 GLU A CA 1
ATOM 954 C C . GLU A 1 120 ? 22.055 -1.293 -25.308 1.00 91.12 120 GLU A C 1
ATOM 956 O O . GLU A 1 120 ? 23.069 -1.597 -25.934 1.00 91.12 120 GLU A O 1
ATOM 961 N N . GLY A 1 121 ? 21.868 -0.056 -24.841 1.00 94.38 121 GLY A N 1
ATOM 962 C CA . GLY A 1 121 ? 22.846 1.016 -25.014 1.00 94.38 121 GLY A CA 1
ATOM 963 C C . GLY A 1 121 ? 24.159 0.774 -24.263 1.00 94.38 121 GLY A C 1
ATOM 964 O O . GLY A 1 121 ? 25.223 1.136 -24.761 1.00 94.38 121 GLY A O 1
ATOM 965 N N . LEU A 1 122 ? 24.101 0.155 -23.079 1.00 94.81 122 LEU A N 1
ATOM 966 C CA . LEU A 1 122 ? 25.275 -0.113 -22.239 1.00 94.81 122 LEU A CA 1
ATOM 967 C C . LEU A 1 122 ? 25.995 -1.420 -22.592 1.00 94.81 122 LEU A C 1
ATOM 969 O O . LEU A 1 122 ? 27.222 -1.480 -22.511 1.00 94.81 122 LEU A O 1
ATOM 973 N N . PHE A 1 123 ? 25.252 -2.464 -22.961 1.00 92.31 123 PHE A N 1
ATOM 974 C CA . PHE A 1 123 ? 25.772 -3.827 -23.121 1.00 92.31 123 PHE A CA 1
ATOM 975 C C . PHE A 1 123 ? 25.622 -4.387 -24.541 1.00 92.31 123 PHE A C 1
ATOM 977 O O . PHE A 1 123 ? 26.176 -5.445 -24.838 1.00 92.31 123 PHE A O 1
ATOM 984 N N . GLY A 1 124 ? 24.925 -3.679 -25.431 1.00 90.50 124 GLY A N 1
ATOM 985 C CA . GLY A 1 124 ? 24.598 -4.147 -26.774 1.00 90.50 124 GLY A CA 1
ATOM 986 C C . GLY A 1 124 ? 23.413 -5.112 -26.798 1.00 90.50 124 GLY A C 1
ATOM 987 O O . GLY A 1 124 ? 22.743 -5.350 -25.792 1.00 90.50 124 GLY A O 1
ATOM 988 N N . ALA A 1 125 ? 23.153 -5.681 -27.977 1.00 85.69 125 ALA A N 1
ATOM 989 C CA . ALA A 1 125 ? 22.087 -6.659 -28.155 1.00 85.69 125 ALA A CA 1
ATOM 990 C C . ALA A 1 125 ? 22.327 -7.887 -27.264 1.00 85.69 125 ALA A C 1
ATOM 992 O O . ALA A 1 125 ? 23.377 -8.532 -27.333 1.00 85.69 125 ALA A O 1
ATOM 993 N N . THR A 1 126 ? 21.339 -8.222 -26.439 1.00 76.62 126 THR A N 1
ATOM 994 C CA . THR A 1 126 ? 21.398 -9.400 -25.573 1.00 76.62 126 THR A CA 1
ATOM 995 C C . THR A 1 126 ? 20.885 -10.640 -26.311 1.00 76.62 126 THR A C 1
ATOM 997 O O . THR A 1 126 ? 20.001 -10.544 -27.166 1.00 76.62 126 THR A O 1
ATOM 1000 N N . PRO A 1 127 ? 21.441 -11.834 -26.034 1.00 80.38 127 PRO A N 1
ATOM 1001 C CA . PRO A 1 127 ? 20.923 -13.063 -26.613 1.00 80.38 127 PRO A CA 1
ATOM 1002 C C . PRO A 1 127 ? 19.525 -13.354 -26.064 1.00 80.38 127 PRO A C 1
ATOM 1004 O O . PRO A 1 127 ? 19.248 -13.133 -24.885 1.00 80.38 127 PRO A O 1
ATOM 1007 N N . VAL A 1 128 ? 18.661 -13.930 -26.901 1.00 80.06 128 VAL A N 1
ATOM 1008 C CA . VAL A 1 128 ? 17.354 -14.422 -26.453 1.00 80.06 128 VAL A CA 1
ATOM 1009 C C . VAL A 1 128 ? 17.575 -15.581 -25.482 1.00 80.06 128 VAL A C 1
ATOM 1011 O O . VAL A 1 128 ? 17.914 -16.697 -25.885 1.00 80.06 128 VAL A O 1
ATOM 1014 N N . LEU A 1 129 ? 17.395 -15.318 -24.188 1.00 79.94 129 LEU A N 1
ATOM 1015 C CA . LEU A 1 129 ? 17.432 -16.348 -23.158 1.00 79.94 129 LEU A CA 1
ATOM 1016 C C . LEU A 1 129 ? 16.134 -17.156 -23.204 1.00 79.94 129 LEU A C 1
ATOM 1018 O O . LEU A 1 129 ? 15.036 -16.608 -23.155 1.00 79.94 129 LEU A O 1
ATOM 1022 N N . GLN A 1 130 ? 16.258 -18.480 -23.275 1.00 87.44 130 GLN A N 1
ATOM 1023 C CA . GLN A 1 130 ? 15.107 -19.362 -23.108 1.00 87.44 130 GLN A CA 1
ATOM 1024 C C . GLN A 1 130 ? 14.682 -19.366 -21.639 1.00 87.44 130 GLN A C 1
ATOM 1026 O O . GLN A 1 130 ? 15.510 -19.578 -20.746 1.00 87.44 130 GLN A O 1
ATOM 1031 N N . SER A 1 131 ? 13.388 -19.153 -21.397 1.00 87.69 131 SER A N 1
ATOM 1032 C CA . SER A 1 131 ? 12.834 -19.213 -20.048 1.00 87.69 131 SER A CA 1
ATOM 1033 C C . SER A 1 131 ? 13.010 -20.618 -19.475 1.00 87.69 131 SER A C 1
ATOM 1035 O O . SER A 1 131 ? 12.638 -21.618 -20.088 1.00 87.69 131 SER A O 1
ATOM 1037 N N . ASN A 1 132 ? 13.595 -20.688 -18.286 1.00 92.06 132 ASN A N 1
ATOM 1038 C CA . ASN A 1 132 ? 13.667 -21.899 -17.487 1.00 92.06 132 ASN A CA 1
ATOM 1039 C C . ASN A 1 132 ? 13.398 -21.544 -16.024 1.00 92.06 132 ASN A C 1
ATOM 1041 O O . ASN A 1 132 ? 13.394 -20.372 -15.646 1.00 92.06 132 ASN A O 1
ATOM 1045 N N . PHE A 1 133 ? 13.199 -22.564 -15.193 1.00 93.50 133 PHE A N 1
ATOM 1046 C CA . PHE A 1 133 ? 12.841 -22.367 -13.791 1.00 93.50 133 PHE A CA 1
ATOM 1047 C C . PHE A 1 133 ? 13.848 -21.495 -13.020 1.00 93.50 133 PHE A C 1
ATOM 1049 O O . PHE A 1 133 ? 13.444 -20.658 -12.218 1.00 93.50 133 PHE A O 1
ATOM 1056 N N . GLY A 1 134 ? 15.148 -21.631 -13.301 1.00 94.44 134 GLY A N 1
ATOM 1057 C CA . GLY A 1 134 ? 16.189 -20.809 -12.682 1.00 94.44 134 GLY A CA 1
ATOM 1058 C C . GLY A 1 134 ? 16.062 -19.331 -13.053 1.00 94.44 134 GLY A C 1
ATOM 1059 O O . GLY A 1 134 ? 16.069 -18.477 -12.168 1.00 94.44 134 GLY A O 1
ATOM 1060 N N . TRP A 1 135 ? 15.867 -19.027 -14.339 1.00 89.69 135 TRP A N 1
ATOM 1061 C CA . TRP A 1 135 ? 15.633 -17.652 -14.794 1.00 89.69 135 TRP A CA 1
ATOM 1062 C C . TRP A 1 135 ? 14.331 -17.068 -14.247 1.00 89.69 135 TRP A C 1
ATOM 1064 O O . TRP A 1 135 ? 14.322 -15.911 -13.841 1.00 89.69 135 TRP A O 1
ATOM 1074 N N . MET A 1 136 ? 13.258 -17.859 -14.161 1.00 89.88 136 MET A N 1
ATOM 1075 C CA . MET A 1 136 ? 11.991 -17.416 -13.568 1.00 89.88 136 MET A CA 1
ATOM 1076 C C . MET A 1 136 ? 12.140 -17.071 -12.083 1.00 89.88 136 MET A C 1
ATOM 1078 O O . MET A 1 136 ? 11.617 -16.049 -11.637 1.00 89.88 136 MET A O 1
ATOM 1082 N N . LEU A 1 137 ? 12.862 -17.897 -11.316 1.00 93.88 137 LEU A N 1
ATOM 1083 C CA . LEU A 1 137 ? 13.136 -17.630 -9.904 1.00 93.88 137 LEU A CA 1
ATOM 1084 C C . LEU A 1 137 ? 13.998 -16.383 -9.721 1.00 93.88 137 LEU A C 1
ATOM 1086 O O . LEU A 1 137 ? 13.679 -15.550 -8.876 1.00 93.88 137 LEU A O 1
ATOM 1090 N N . LEU A 1 138 ? 15.062 -16.239 -10.515 1.00 91.31 138 LEU A N 1
ATOM 1091 C CA . LEU A 1 138 ? 15.923 -15.062 -10.452 1.00 91.31 138 LEU A CA 1
ATOM 1092 C C . LEU A 1 138 ? 15.150 -13.793 -10.818 1.00 91.31 138 L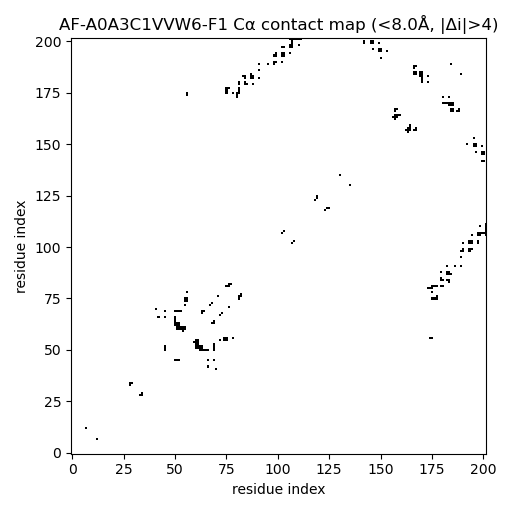EU A C 1
ATOM 1094 O O . LEU A 1 138 ? 15.221 -12.814 -10.085 1.00 91.31 138 LEU A O 1
ATOM 1098 N N . TYR A 1 139 ? 14.373 -13.825 -11.900 1.00 87.19 139 TYR A N 1
ATOM 1099 C CA . TYR A 1 139 ? 13.521 -12.709 -12.303 1.00 87.19 139 TYR A CA 1
ATOM 1100 C C . TYR A 1 139 ? 12.521 -12.337 -11.202 1.00 87.19 139 TYR A C 1
ATOM 1102 O O . TYR A 1 139 ? 12.418 -11.172 -10.831 1.00 87.19 139 TYR A O 1
ATOM 1110 N N . SER A 1 140 ? 11.854 -13.329 -10.604 1.00 90.69 140 SER A N 1
ATOM 1111 C CA . SER A 1 140 ? 10.916 -13.105 -9.497 1.00 90.69 140 SER A CA 1
ATOM 1112 C C . SER A 1 140 ? 11.602 -12.504 -8.268 1.00 90.69 140 SER A C 1
ATOM 1114 O O . SER A 1 140 ? 11.044 -11.615 -7.630 1.00 90.69 140 SER A O 1
ATOM 1116 N N . LEU A 1 141 ? 12.813 -12.964 -7.938 1.00 94.81 141 LEU A N 1
ATOM 1117 C CA . LEU A 1 141 ? 13.606 -12.416 -6.840 1.00 94.81 141 LEU A CA 1
ATOM 1118 C C . LEU A 1 141 ? 14.008 -10.965 -7.118 1.00 94.81 141 LEU A C 1
ATOM 1120 O O . LEU A 1 141 ? 13.862 -10.122 -6.240 1.00 94.81 141 LEU A O 1
ATOM 1124 N N . VAL A 1 142 ? 14.488 -10.664 -8.326 1.00 92.06 142 VAL A N 1
ATOM 1125 C CA . VAL A 1 142 ? 14.869 -9.300 -8.715 1.00 92.06 142 VAL A CA 1
ATOM 1126 C C . VAL A 1 142 ? 13.658 -8.374 -8.661 1.00 92.06 142 VAL A C 1
ATOM 1128 O O . VAL A 1 142 ? 13.737 -7.339 -8.008 1.00 92.06 142 VAL A O 1
ATOM 1131 N N . LEU A 1 143 ? 12.519 -8.771 -9.238 1.00 90.00 143 LEU A N 1
ATOM 1132 C CA . LEU A 1 143 ? 11.282 -7.991 -9.155 1.00 90.00 143 LEU A CA 1
ATOM 1133 C C . LEU A 1 143 ? 10.825 -7.770 -7.712 1.00 90.00 143 LEU A C 1
ATOM 1135 O O . LEU A 1 143 ? 10.437 -6.659 -7.358 1.00 90.00 143 LEU A O 1
ATOM 1139 N N . LEU A 1 144 ? 10.885 -8.804 -6.866 1.00 94.00 144 LEU A N 1
ATOM 1140 C CA . LEU A 1 144 ? 10.547 -8.684 -5.449 1.00 94.00 144 LEU A CA 1
ATOM 1141 C C . LEU A 1 144 ? 11.437 -7.646 -4.755 1.00 94.00 144 LEU A C 1
ATOM 1143 O O . LEU A 1 144 ? 10.924 -6.801 -4.027 1.00 94.00 144 LEU A O 1
ATOM 1147 N N . LEU A 1 145 ? 12.750 -7.692 -4.993 1.00 97.12 145 LEU A N 1
ATOM 1148 C CA . LEU A 1 145 ? 13.704 -6.748 -4.411 1.00 97.12 145 LEU A CA 1
ATOM 1149 C C . LEU A 1 145 ? 13.501 -5.324 -4.944 1.00 97.12 145 LEU A C 1
ATOM 1151 O O . LEU A 1 145 ? 13.554 -4.374 -4.168 1.00 97.12 145 LEU A O 1
ATOM 1155 N N . CYS A 1 146 ? 13.229 -5.160 -6.240 1.00 94.94 146 CYS A N 1
ATOM 1156 C CA . CYS A 1 146 ? 12.912 -3.866 -6.844 1.00 94.94 146 CYS A CA 1
ATOM 1157 C C . CYS A 1 146 ? 11.621 -3.276 -6.266 1.00 94.94 146 CYS A C 1
ATOM 1159 O O . CYS A 1 146 ? 11.583 -2.094 -5.920 1.00 94.94 146 CYS A O 1
ATOM 1161 N N . TYR A 1 147 ? 10.578 -4.094 -6.117 1.00 95.56 147 TYR A N 1
ATOM 1162 C CA . TYR A 1 147 ? 9.323 -3.688 -5.493 1.00 95.56 147 TYR A CA 1
ATOM 1163 C C . TYR A 1 147 ? 9.522 -3.274 -4.034 1.00 95.56 147 TYR A C 1
ATOM 1165 O O . TYR A 1 147 ? 9.098 -2.187 -3.642 1.00 95.56 147 TYR A O 1
ATOM 1173 N N . ASP A 1 148 ? 10.208 -4.103 -3.244 1.00 97.62 148 ASP A N 1
ATOM 1174 C CA . ASP A 1 148 ? 10.469 -3.825 -1.830 1.00 97.62 148 ASP A CA 1
ATOM 1175 C C . ASP A 1 148 ? 11.314 -2.557 -1.648 1.00 97.62 148 ASP A C 1
ATOM 1177 O O . ASP A 1 148 ? 10.972 -1.690 -0.843 1.00 97.62 148 ASP A O 1
ATOM 1181 N N . PHE A 1 149 ? 12.357 -2.378 -2.465 1.00 98.06 149 PHE A N 1
ATOM 1182 C CA . PHE A 1 149 ? 13.203 -1.188 -2.434 1.00 98.06 149 PHE A CA 1
ATOM 1183 C C . PHE A 1 149 ? 12.428 0.093 -2.761 1.00 98.06 149 PHE A C 1
ATOM 1185 O O . PHE A 1 149 ? 12.538 1.083 -2.035 1.00 98.06 149 PHE A O 1
ATOM 1192 N N . VAL A 1 150 ? 11.625 0.092 -3.828 1.00 97.75 150 VAL A N 1
ATOM 1193 C CA . VAL A 1 150 ? 10.829 1.265 -4.223 1.00 97.75 150 VAL A CA 1
ATOM 1194 C C . VAL A 1 150 ? 9.759 1.567 -3.177 1.00 97.75 150 VAL A C 1
ATOM 1196 O O . VAL A 1 150 ? 9.591 2.728 -2.799 1.00 97.75 150 VAL A O 1
ATOM 1199 N N . PHE A 1 151 ? 9.081 0.541 -2.653 1.00 97.12 151 PHE A N 1
ATOM 1200 C CA . PHE A 1 151 ? 8.123 0.696 -1.560 1.00 97.12 151 PHE A CA 1
ATOM 1201 C C . PHE A 1 151 ? 8.786 1.322 -0.326 1.00 97.12 151 PHE A C 1
ATOM 1203 O O . PHE A 1 151 ? 8.299 2.330 0.196 1.00 97.12 151 PHE A O 1
ATOM 1210 N N . PHE A 1 152 ? 9.925 0.770 0.105 1.00 98.12 152 PHE A N 1
ATOM 1211 C CA . PHE A 1 152 ? 10.711 1.290 1.219 1.00 98.12 152 PHE A CA 1
ATOM 1212 C C . PHE A 1 152 ? 11.109 2.746 0.990 1.00 98.12 152 PHE A C 1
ATOM 1214 O O . PHE A 1 152 ? 10.933 3.576 1.880 1.00 98.12 152 PHE A O 1
ATOM 1221 N N . TRP A 1 153 ? 11.615 3.077 -0.198 1.00 98.56 153 TRP A N 1
ATOM 1222 C CA . TRP A 1 153 ? 12.085 4.421 -0.508 1.00 98.56 153 TRP A CA 1
ATOM 1223 C C . TRP A 1 153 ? 10.952 5.449 -0.509 1.00 98.56 153 TRP A C 1
ATOM 1225 O O . TRP A 1 153 ? 11.094 6.516 0.089 1.00 98.56 153 TRP A O 1
ATOM 1235 N N . ILE A 1 154 ? 9.808 5.127 -1.121 1.00 98.38 154 ILE A N 1
ATOM 1236 C CA . ILE A 1 154 ? 8.616 5.988 -1.105 1.00 98.38 154 ILE A CA 1
ATOM 1237 C C .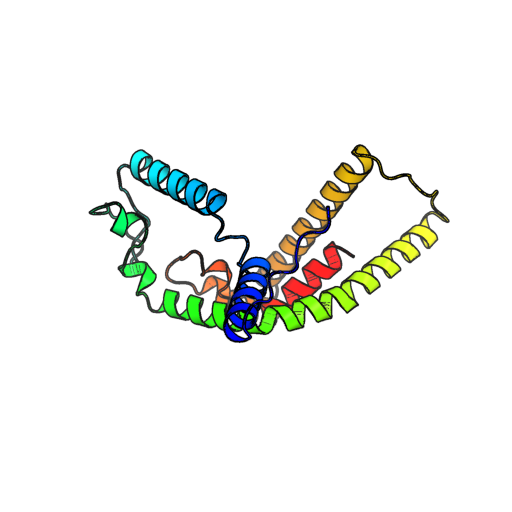 ILE A 1 154 ? 8.144 6.200 0.334 1.00 98.38 154 ILE A C 1
ATOM 1239 O O . ILE A 1 154 ? 7.918 7.341 0.741 1.00 98.38 154 ILE A O 1
ATOM 1243 N N . HIS A 1 155 ? 8.051 5.129 1.125 1.00 97.94 155 HIS A N 1
ATOM 1244 C CA . HIS A 1 155 ? 7.656 5.219 2.528 1.00 97.94 155 HIS A CA 1
ATOM 1245 C C . HIS A 1 155 ? 8.646 6.066 3.341 1.00 97.94 155 HIS A C 1
ATOM 1247 O O . HIS A 1 155 ? 8.249 6.958 4.089 1.00 97.94 155 HIS A O 1
ATOM 1253 N N . TYR A 1 156 ? 9.947 5.853 3.158 1.00 98.50 156 TYR A N 1
ATOM 1254 C CA . TYR A 1 156 ? 10.987 6.649 3.800 1.00 98.50 156 TYR A CA 1
ATOM 1255 C C . TYR A 1 156 ? 10.869 8.132 3.427 1.00 98.50 156 TYR A C 1
ATOM 1257 O O . TYR A 1 156 ? 10.892 8.996 4.305 1.00 98.50 156 TYR A O 1
ATOM 1265 N N . ALA A 1 157 ? 10.675 8.445 2.144 1.00 98.56 157 ALA A N 1
ATOM 1266 C CA . ALA A 1 157 ? 10.479 9.810 1.671 1.00 98.56 157 ALA A CA 1
ATOM 1267 C C . ALA A 1 157 ? 9.213 10.446 2.268 1.00 98.56 157 ALA A C 1
ATOM 1269 O O . ALA A 1 157 ? 9.246 11.610 2.669 1.00 98.56 157 ALA A O 1
ATOM 1270 N N . MET A 1 158 ? 8.131 9.678 2.415 1.00 98.50 158 MET A N 1
ATOM 1271 C CA . MET A 1 158 ? 6.907 10.093 3.106 1.00 98.50 158 MET A CA 1
ATOM 1272 C C . MET A 1 158 ? 7.127 10.462 4.579 1.00 98.50 158 MET A C 1
ATOM 1274 O O . MET A 1 158 ? 6.418 11.318 5.099 1.00 98.50 158 MET A O 1
ATOM 1278 N N . HIS A 1 159 ? 8.136 9.890 5.236 1.00 98.38 159 HIS A N 1
ATOM 1279 C CA . HIS A 1 159 ? 8.537 10.251 6.602 1.00 98.38 159 HIS A CA 1
ATOM 1280 C C . HIS A 1 159 ? 9.557 11.392 6.686 1.00 98.38 159 HIS A C 1
ATOM 1282 O O . HIS A 1 159 ? 9.752 11.958 7.761 1.00 98.38 159 HIS A O 1
ATOM 1288 N N . LYS A 1 160 ? 10.244 11.728 5.589 1.00 98.50 160 LYS A N 1
ATOM 1289 C CA . LYS A 1 160 ? 11.343 12.713 5.589 1.00 98.50 160 LYS A CA 1
ATOM 1290 C C . LYS A 1 160 ? 11.020 14.028 4.893 1.00 98.50 160 LYS A C 1
ATOM 1292 O O . LYS A 1 160 ? 11.536 15.063 5.304 1.00 98.50 160 LYS A O 1
ATOM 1297 N N . VAL A 1 161 ? 10.193 14.013 3.853 1.00 98.62 161 VAL A N 1
ATOM 1298 C CA . VAL A 1 161 ? 9.879 15.197 3.045 1.00 98.62 161 VAL A CA 1
ATOM 1299 C C . VAL A 1 161 ? 8.582 15.833 3.558 1.00 98.62 161 VAL A C 1
ATOM 1301 O O . VAL A 1 161 ? 7.548 15.168 3.514 1.00 98.62 161 VAL A O 1
ATOM 1304 N N . PRO A 1 162 ? 8.564 17.117 3.976 1.00 98.31 162 PRO A N 1
ATOM 1305 C CA . PRO A 1 162 ? 7.378 17.742 4.580 1.00 98.31 162 PRO A CA 1
ATOM 1306 C C . PRO A 1 162 ? 6.101 17.667 3.729 1.00 98.31 162 PRO A C 1
ATOM 1308 O O . PRO A 1 162 ? 5.016 17.436 4.260 1.00 98.31 162 PRO A O 1
ATOM 1311 N N . ALA A 1 163 ? 6.225 17.818 2.406 1.00 98.19 163 ALA A N 1
ATOM 1312 C CA . ALA A 1 163 ? 5.093 17.714 1.486 1.00 98.19 163 ALA A CA 1
ATOM 1313 C C . ALA A 1 163 ? 4.505 16.292 1.438 1.00 98.19 163 ALA A C 1
ATOM 1315 O O . ALA A 1 163 ? 3.288 16.126 1.456 1.00 98.19 163 ALA A O 1
ATOM 1316 N N . LEU A 1 164 ? 5.359 15.263 1.430 1.00 98.00 164 LEU A N 1
ATOM 1317 C CA . LEU A 1 164 ? 4.917 13.866 1.434 1.00 98.00 164 LEU A CA 1
ATOM 1318 C C . LEU A 1 164 ? 4.413 13.438 2.819 1.00 98.00 164 LEU A C 1
ATOM 1320 O O . LEU A 1 164 ? 3.441 12.693 2.916 1.00 98.00 164 LEU A O 1
ATOM 1324 N N . TRP A 1 165 ? 4.989 13.982 3.891 1.00 98.44 165 TRP A N 1
ATOM 1325 C CA . TRP A 1 165 ? 4.490 13.789 5.250 1.00 98.44 165 TRP A CA 1
ATOM 1326 C C . TRP A 1 165 ? 3.067 14.321 5.423 1.00 98.44 165 TRP A C 1
ATOM 1328 O O . TRP A 1 165 ? 2.248 13.680 6.076 1.00 98.44 165 TRP A O 1
ATOM 1338 N N . ALA A 1 166 ? 2.721 15.456 4.806 1.00 98.19 166 ALA A N 1
ATOM 1339 C CA . ALA A 1 166 ? 1.359 15.986 4.866 1.00 98.19 166 ALA A CA 1
ATOM 1340 C C . ALA A 1 166 ? 0.307 14.998 4.322 1.00 98.19 166 ALA A C 1
ATOM 1342 O O . ALA A 1 166 ? -0.821 14.989 4.815 1.00 98.19 166 ALA A O 1
ATOM 1343 N N . ILE A 1 167 ? 0.696 14.157 3.359 1.00 97.81 167 ILE A N 1
ATOM 1344 C CA . ILE A 1 167 ? -0.110 13.067 2.796 1.00 97.81 167 ILE A CA 1
ATOM 1345 C C . ILE A 1 167 ? -0.074 11.856 3.742 1.00 97.81 167 ILE A C 1
ATOM 1347 O O . ILE A 1 167 ? -1.117 11.317 4.110 1.00 97.81 167 ILE A O 1
ATOM 1351 N N . HIS A 1 168 ? 1.120 11.445 4.174 1.00 98.00 168 HIS A N 1
ATOM 1352 C CA . HIS A 1 168 ? 1.331 10.205 4.922 1.00 98.00 168 HIS A CA 1
ATOM 1353 C C . HIS A 1 168 ? 0.896 10.263 6.392 1.00 98.00 168 HIS A C 1
ATOM 1355 O O . HIS A 1 168 ? 0.529 9.241 6.964 1.00 98.00 168 HIS A O 1
ATOM 1361 N N . LYS A 1 169 ? 0.839 11.445 7.013 1.00 97.38 169 LYS A N 1
ATOM 1362 C CA . LYS A 1 169 ? 0.377 11.595 8.403 1.00 97.38 169 LYS A CA 1
ATOM 1363 C C . LYS A 1 169 ? -1.056 11.094 8.628 1.00 97.38 169 LYS A C 1
ATOM 1365 O O . LYS A 1 169 ? -1.400 10.789 9.761 1.00 97.38 169 LYS A O 1
ATOM 1370 N N . VAL A 1 170 ? -1.880 11.000 7.573 1.00 97.38 170 VAL A N 1
ATOM 1371 C CA . VAL A 1 170 ? -3.229 10.402 7.636 1.00 97.38 170 VAL A CA 1
ATOM 1372 C C . VAL A 1 170 ? -3.152 8.933 8.059 1.00 97.38 170 VAL A C 1
ATOM 1374 O O . VAL A 1 170 ? -3.953 8.501 8.881 1.00 97.38 170 VAL A O 1
ATOM 1377 N N . HIS A 1 171 ? -2.143 8.202 7.579 1.00 96.88 171 HIS A N 1
ATOM 1378 C CA . HIS A 1 171 ? -1.881 6.815 7.965 1.00 96.88 171 HIS A CA 1
ATOM 1379 C C . HIS A 1 171 ? -1.510 6.686 9.441 1.00 96.88 171 HIS A C 1
ATOM 1381 O O . HIS A 1 171 ? -2.066 5.859 10.159 1.00 96.88 171 HIS A O 1
ATOM 1387 N N . HIS A 1 172 ? -0.653 7.582 9.932 1.00 96.94 172 HIS A N 1
ATOM 1388 C CA . HIS A 1 172 ? -0.254 7.627 11.345 1.00 96.94 172 HIS A CA 1
ATOM 1389 C C . HIS A 1 172 ? -1.315 8.222 12.273 1.00 96.94 172 HIS A C 1
ATOM 1391 O O . HIS A 1 172 ? -1.084 8.332 13.472 1.00 96.94 172 HIS A O 1
ATOM 1397 N N . SER A 1 173 ? -2.478 8.614 11.748 1.00 96.75 173 SER A N 1
ATOM 1398 C CA . SER A 1 173 ? -3.543 9.230 12.539 1.00 96.75 173 SER A CA 1
ATOM 1399 C C . SER A 1 173 ? -4.497 8.207 13.175 1.00 96.75 173 SER A C 1
ATOM 1401 O O . SER A 1 173 ? -5.531 8.611 13.710 1.00 96.75 173 SER A O 1
ATOM 1403 N N . ALA A 1 174 ? -4.253 6.904 13.017 1.00 95.75 174 ALA A N 1
ATOM 1404 C CA . ALA A 1 174 ? -5.130 5.867 13.546 1.00 95.75 174 ALA A CA 1
ATOM 1405 C C . ALA A 1 174 ? -5.018 5.774 15.074 1.00 95.75 174 ALA A C 1
ATOM 1407 O O . ALA A 1 174 ? -3.929 5.595 15.611 1.00 95.75 174 ALA A O 1
ATOM 1408 N N . GLU A 1 175 ? -6.153 5.869 15.767 1.00 94.81 175 GLU A N 1
ATOM 1409 C CA . GLU A 1 175 ? -6.215 5.773 17.236 1.00 94.81 175 GLU A CA 1
ATOM 1410 C C . GLU A 1 175 ? -6.422 4.326 17.705 1.00 94.81 175 GLU A C 1
ATOM 1412 O O . GLU A 1 175 ? -5.938 3.935 18.761 1.00 94.81 175 GLU A O 1
ATOM 1417 N N . VAL A 1 176 ? -7.100 3.515 16.887 1.00 94.81 176 VAL A N 1
ATOM 1418 C CA . VAL A 1 176 ? -7.258 2.068 17.083 1.00 94.81 176 VAL A CA 1
ATOM 1419 C C . VAL A 1 176 ? -6.912 1.341 15.791 1.00 94.81 176 VAL A C 1
ATOM 1421 O O . VAL A 1 176 ? -7.053 1.910 14.706 1.00 94.81 176 VAL A O 1
ATOM 1424 N N . LEU A 1 177 ? -6.472 0.088 15.906 1.00 92.88 177 LEU A N 1
ATOM 1425 C CA . LEU A 1 177 ? -6.036 -0.717 14.769 1.00 92.88 177 LEU A CA 1
ATOM 1426 C C . LEU A 1 177 ? -7.085 -1.766 14.407 1.00 92.88 177 LEU A C 1
ATOM 1428 O O . LEU A 1 177 ? -7.491 -2.583 15.229 1.00 92.88 177 LEU A O 1
ATOM 1432 N N . THR A 1 178 ? -7.465 -1.777 13.138 1.00 93.38 178 THR A N 1
ATOM 1433 C CA . THR A 1 178 ? -8.269 -2.818 12.498 1.00 93.38 178 THR A CA 1
ATOM 1434 C C . THR A 1 178 ? -7.519 -3.340 11.269 1.00 93.38 178 THR A C 1
ATOM 1436 O O . THR A 1 178 ? -6.578 -2.692 10.798 1.00 93.38 178 THR A O 1
ATOM 1439 N N . PRO A 1 179 ? -7.934 -4.468 10.665 1.00 89.75 179 PRO A N 1
ATOM 1440 C CA . PRO A 1 179 ? -7.374 -4.896 9.382 1.00 89.75 179 PRO A CA 1
ATOM 1441 C C . PRO A 1 179 ? -7.497 -3.837 8.269 1.00 89.75 179 PRO A C 1
ATOM 1443 O O . PRO A 1 179 ? -6.706 -3.840 7.327 1.00 89.75 179 PRO A O 1
ATOM 1446 N N . LEU A 1 180 ? -8.462 -2.913 8.379 1.00 93.50 180 LEU A N 1
ATOM 1447 C CA . LEU A 1 180 ? -8.674 -1.839 7.407 1.00 93.50 180 LEU A CA 1
ATOM 1448 C C . LEU A 1 180 ? -7.745 -0.640 7.609 1.00 93.50 180 LEU A C 1
ATOM 1450 O O . LEU A 1 180 ? -7.564 0.136 6.676 1.00 93.50 180 LEU A O 1
ATOM 1454 N N . THR A 1 181 ? -7.103 -0.503 8.771 1.00 94.88 181 THR A N 1
ATOM 1455 C CA . THR A 1 181 ? -6.243 0.649 9.088 1.00 94.88 181 THR A CA 1
ATOM 1456 C C . THR A 1 181 ? -5.065 0.792 8.124 1.00 94.88 181 THR A C 1
ATOM 1458 O O . THR A 1 181 ? -4.602 1.902 7.874 1.00 94.88 181 THR A O 1
ATOM 1461 N N . ARG A 1 182 ? -4.629 -0.301 7.481 1.00 91.88 182 ARG A N 1
ATOM 1462 C CA . ARG A 1 182 ? -3.650 -0.243 6.382 1.00 91.88 182 ARG A CA 1
ATOM 1463 C C . ARG A 1 182 ? -4.074 0.728 5.272 1.00 91.88 182 ARG A C 1
ATOM 1465 O O . ARG A 1 182 ? -3.221 1.403 4.715 1.00 91.88 182 ARG A O 1
ATOM 1472 N N . TYR A 1 183 ? -5.365 0.788 4.960 1.00 92.25 183 TYR A N 1
ATOM 1473 C CA . TYR A 1 183 ? -5.930 1.609 3.885 1.00 92.25 183 TYR A CA 1
ATOM 1474 C C . TYR A 1 183 ? -6.284 3.030 4.335 1.00 92.25 183 TYR A C 1
ATOM 1476 O O . TYR A 1 183 ? -6.848 3.801 3.558 1.00 92.25 183 TYR A O 1
ATOM 1484 N N . ARG A 1 184 ? -5.970 3.395 5.585 1.00 96.62 184 ARG A N 1
ATOM 1485 C CA . ARG A 1 184 ? -6.123 4.756 6.089 1.00 96.62 184 ARG A CA 1
ATOM 1486 C C . ARG A 1 184 ? -5.081 5.651 5.436 1.00 96.62 184 ARG A C 1
ATOM 1488 O O . ARG A 1 184 ? -4.020 5.908 5.986 1.00 96.62 184 ARG A O 1
ATOM 1495 N N . GLU A 1 185 ? -5.373 6.128 4.243 1.00 95.75 185 GLU A N 1
ATOM 1496 C CA . GLU A 1 185 ? -4.448 6.960 3.494 1.00 95.75 185 GLU A CA 1
ATOM 1497 C C . GLU A 1 185 ? -5.163 8.169 2.904 1.00 95.75 185 GLU A C 1
ATOM 1499 O O . GLU A 1 185 ? -6.370 8.174 2.661 1.00 95.75 185 GLU A O 1
ATOM 1504 N N . HIS A 1 186 ? -4.397 9.228 2.664 1.00 95.88 186 HIS A N 1
ATOM 1505 C CA . HIS A 1 186 ? -4.877 10.339 1.860 1.00 95.88 186 HIS A CA 1
ATOM 1506 C C . HIS A 1 186 ? -5.087 9.873 0.409 1.00 95.88 186 HIS A C 1
ATOM 1508 O O . HIS A 1 186 ? -4.279 9.110 -0.110 1.00 95.88 186 HIS A O 1
ATOM 1514 N N . VAL A 1 187 ? -6.101 10.390 -0.295 1.00 94.12 187 VAL A N 1
ATOM 1515 C CA . VAL A 1 187 ? -6.452 9.969 -1.674 1.00 94.12 187 VAL A CA 1
ATOM 1516 C C . VAL A 1 187 ? -5.264 10.027 -2.648 1.00 94.12 187 VAL A C 1
ATOM 1518 O O . VAL A 1 187 ? -5.137 9.180 -3.524 1.00 94.12 187 VAL A O 1
ATOM 1521 N N . ILE A 1 188 ? -4.368 11.003 -2.467 1.00 95.12 188 ILE A N 1
ATOM 1522 C CA . ILE A 1 188 ? -3.148 11.182 -3.280 1.00 95.12 188 ILE A CA 1
ATOM 1523 C C . ILE A 1 188 ? -2.100 10.077 -3.038 1.00 95.12 188 ILE A C 1
ATOM 1525 O O . ILE A 1 188 ? -1.271 9.828 -3.909 1.00 95.12 188 ILE A O 1
ATOM 1529 N N . ALA A 1 189 ? -2.129 9.371 -1.905 1.00 95.56 189 ALA A N 1
ATOM 1530 C CA . ALA A 1 189 ? -1.221 8.248 -1.668 1.00 95.56 189 ALA A CA 1
ATOM 1531 C C . ALA A 1 189 ? -1.454 7.110 -2.677 1.00 95.56 189 ALA A C 1
ATOM 1533 O O . ALA A 1 189 ? -0.492 6.543 -3.186 1.00 95.56 189 ALA A O 1
ATOM 1534 N N . GLY A 1 190 ? -2.714 6.855 -3.053 1.00 93.88 190 GLY A N 1
ATOM 1535 C CA . GLY A 1 190 ? -3.094 5.834 -4.034 1.00 93.88 190 GLY A CA 1
ATOM 1536 C C . GLY A 1 190 ? -2.316 5.906 -5.359 1.00 93.88 190 GLY A C 1
ATOM 1537 O O . GLY A 1 190 ? -1.646 4.932 -5.709 1.00 93.88 190 GLY A O 1
ATOM 1538 N N . PRO A 1 191 ? -2.346 7.029 -6.107 1.00 95.25 191 PRO A N 1
ATOM 1539 C CA . PRO A 1 191 ? -1.561 7.166 -7.331 1.00 95.25 191 PRO A CA 1
ATOM 1540 C C . PRO A 1 191 ? -0.043 7.132 -7.095 1.00 95.25 191 PRO A C 1
ATOM 1542 O O . PRO A 1 191 ? 0.670 6.624 -7.955 1.00 95.25 191 PRO A O 1
ATOM 1545 N N . ILE A 1 192 ? 0.472 7.593 -5.947 1.00 96.50 192 ILE A N 1
ATOM 1546 C CA . ILE A 1 192 ? 1.909 7.471 -5.627 1.00 96.50 192 ILE A CA 1
ATOM 1547 C C . ILE A 1 192 ? 2.302 5.991 -5.512 1.00 96.50 192 ILE A C 1
ATOM 1549 O O . ILE A 1 192 ? 3.275 5.560 -6.133 1.00 96.50 192 ILE A O 1
ATOM 1553 N N . TRP A 1 193 ? 1.523 5.195 -4.775 1.00 95.31 193 TRP A N 1
ATOM 1554 C CA . TRP A 1 193 ? 1.763 3.759 -4.628 1.00 95.31 193 TRP A CA 1
ATOM 1555 C C . TRP A 1 193 ? 1.595 2.993 -5.936 1.00 95.31 193 TRP A C 1
ATOM 1557 O O . TRP A 1 193 ? 2.391 2.101 -6.234 1.00 95.31 193 TRP A O 1
ATOM 1567 N N . ALA A 1 194 ? 0.582 3.336 -6.731 1.00 93.12 194 ALA A N 1
ATOM 1568 C CA . ALA A 1 194 ? 0.352 2.717 -8.030 1.00 93.12 194 ALA A CA 1
ATOM 1569 C C . ALA A 1 194 ? 1.483 3.034 -9.021 1.00 93.12 194 ALA A C 1
ATOM 1571 O O . ALA A 1 194 ? 1.948 2.124 -9.701 1.00 93.12 194 ALA A O 1
ATOM 1572 N N . ALA A 1 195 ? 1.975 4.277 -9.056 1.00 94.88 195 ALA A N 1
ATOM 1573 C CA . ALA A 1 195 ? 3.107 4.665 -9.896 1.00 94.88 195 ALA A CA 1
ATOM 1574 C C . ALA A 1 195 ? 4.397 3.964 -9.457 1.00 94.88 195 ALA A C 1
ATOM 1576 O O . ALA A 1 195 ? 5.100 3.414 -10.297 1.00 94.88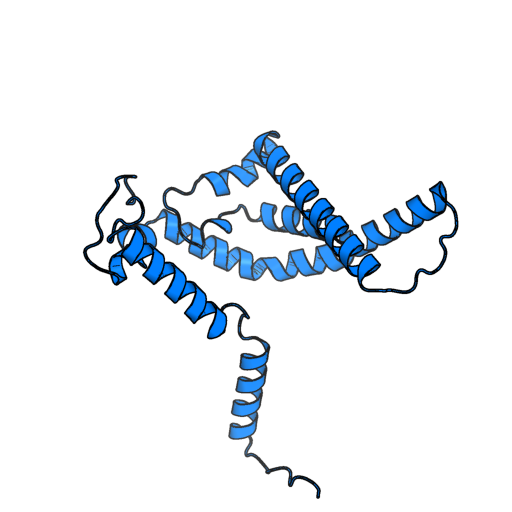 195 ALA A O 1
ATOM 1577 N N . GLY A 1 196 ? 4.675 3.927 -8.149 1.00 95.50 196 GLY A N 1
ATOM 1578 C CA . GLY A 1 196 ? 5.821 3.200 -7.601 1.00 95.50 196 GLY A CA 1
ATOM 1579 C C . GLY A 1 196 ? 5.774 1.711 -7.938 1.00 95.50 196 GLY A C 1
ATOM 1580 O O . GLY A 1 196 ? 6.754 1.164 -8.423 1.00 95.50 196 GLY A O 1
ATOM 1581 N N . SER A 1 197 ? 4.610 1.077 -7.772 1.00 91.88 197 SER A N 1
ATOM 1582 C CA . SER A 1 197 ? 4.424 -0.335 -8.128 1.00 91.88 197 SER A CA 1
ATOM 1583 C C . SER A 1 197 ? 4.624 -0.576 -9.625 1.00 91.88 197 SER A C 1
ATOM 1585 O O . SER A 1 197 ? 5.317 -1.514 -9.998 1.00 91.88 197 SER A O 1
ATOM 1587 N N . ALA A 1 198 ? 4.044 0.268 -10.484 1.00 88.88 198 ALA A N 1
ATOM 1588 C CA . ALA A 1 198 ? 4.202 0.158 -11.932 1.00 88.88 198 ALA A CA 1
ATOM 1589 C C . ALA A 1 198 ? 5.667 0.333 -12.362 1.00 88.88 198 ALA A C 1
ATOM 1591 O O . ALA A 1 198 ? 6.142 -0.431 -13.191 1.00 88.88 198 ALA A O 1
ATOM 1592 N N . PHE A 1 199 ? 6.390 1.276 -11.753 1.00 91.75 199 PHE A N 1
ATOM 1593 C CA . PHE A 1 199 ? 7.826 1.465 -11.965 1.00 91.75 199 PHE A CA 1
ATOM 1594 C C . PHE A 1 199 ? 8.653 0.247 -11.527 1.00 91.75 199 PHE A C 1
ATOM 1596 O O . PHE A 1 199 ? 9.626 -0.096 -12.179 1.00 91.75 199 PHE A O 1
ATOM 1603 N N . SER A 1 200 ? 8.277 -0.428 -10.439 1.00 90.38 200 SER A N 1
ATOM 1604 C CA . SER A 1 200 ? 8.988 -1.625 -9.974 1.00 90.38 200 SER A CA 1
ATOM 1605 C C . SER A 1 200 ? 8.812 -2.855 -10.864 1.00 90.38 200 SER A C 1
ATOM 1607 O O . SER A 1 200 ? 9.655 -3.747 -10.801 1.00 90.38 200 SER A O 1
ATOM 1609 N N . PHE A 1 201 ? 7.696 -2.948 -11.595 1.00 80.50 201 PHE A N 1
ATOM 1610 C CA . PHE A 1 201 ? 7.372 -4.097 -12.451 1.00 80.50 201 PHE A CA 1
ATOM 1611 C C . PHE A 1 201 ? 7.664 -3.872 -13.934 1.00 80.50 201 PHE A C 1
ATOM 1613 O O . PHE A 1 201 ? 7.720 -4.856 -14.673 1.00 80.50 201 PHE A O 1
ATOM 1620 N N . GLY A 1 202 ? 7.763 -2.609 -14.356 1.00 69.12 202 GLY A N 1
ATOM 1621 C CA . GLY A 1 202 ? 8.317 -2.250 -15.655 1.00 69.12 202 GLY A CA 1
ATOM 1622 C C . GLY A 1 202 ? 9.835 -2.259 -15.635 1.00 69.12 202 GLY A C 1
ATOM 1623 O O . GLY A 1 202 ? 10.449 -2.983 -14.824 1.00 69.12 202 GLY A O 1
#

Radius of gyration: 23.69 Å; Cα contacts (8 Å, |Δi|>4): 158; chains: 1; bounding box: 62×55×57 Å

Mean predicted aligned error: 8.55 Å

Foldseek 3Di:
DDDPPPPDDPVRVVVVVVVVVCVVPPDPCPDPVNVVVVVVVLVVCCVVVVQFAAQALVRHTDRDPDSCCRVCVPRQCVDPLVVLLVVLLVVCVVCLCVLLVVLLVPLQVVLVVVVVVVCCVVPNDDDPDDDDPVVVVVVVVQLVVLLVVLVVVLVVCLVPPPVSVVFCVQLVPRSHDDPSSVSSTHPVVSNVSSNSNSNSND

Solvent-accessible surface area (backbone atoms only — not comparable to full-atom values): 11231 Å² total; per-residue (Å²): 136,82,78,78,78,77,86,65,53,75,68,54,47,51,51,49,51,52,49,49,56,45,62,79,61,53,62,80,75,76,39,67,71,53,50,51,51,54,49,49,53,51,51,51,48,37,61,75,48,70,33,49,37,68,57,48,67,87,68,46,80,45,73,39,95,42,70,63,45,49,77,56,41,58,65,48,69,72,27,73,52,39,52,51,15,53,56,36,37,54,52,44,65,69,48,45,62,60,39,41,52,53,25,40,72,45,45,11,58,51,36,34,53,50,51,52,52,51,47,36,72,74,72,40,87,74,79,88,75,79,89,44,74,68,57,52,51,51,51,52,50,51,40,51,52,40,37,51,50,46,52,50,49,53,54,50,43,25,77,69,38,72,75,42,26,71,42,46,50,48,43,74,62,61,73,49,86,55,94,49,41,82,47,26,55,35,79,70,50,55,48,52,52,27,40,46,52,16,47,30,73,47

Sequence (202 aa):
MESSSEVLGPFTEIVRLSWTILADNIPTDLRWDRLLITLFLALALYVLSRGRGAKDADGRGHQSDGLLEFLLPRDIYAHISARVDVWLWVLERCLRPFWAVTLFATVGPATEQFMIAAMEGLFGATPVLQSNFGWMLLYSLVLLLCYDFVFFWIHYAMHKVPALWAIHKVHHSAEVLTPLTRYREHVIAGPIWAAGSAFSFG

pLDDT: mean 88.52, std 10.13, range [38.5, 98.62]

Secondary structure (DSSP, 8-state):
---------HHHHHHHHHHHHHHHTS-GGGSHHHHHHHHHHHHHHHHHTTTEEEE-TTS-EEE-SSHHHHHS-HHHHTSHHHHHHHHHHHHHHHHHHHHHHHHHHHHHHHHHHHHHHHHHHHH-SPP-PPP-HHHHHHHHHHHHHHHHHHHHHHHHHHHHSHHHHHHHTTGGG-SS--TTGGG---TTHHHHHHHHHHHHH-